Protein AF-A0A495QQP3-F1 (afdb_monomer_lite)

Secondary structure (DSSP, 8-state):
---GGGPPPPP-TTHHHHHHHHHHHHH--S-HHHHHHHHHHHHHHHHHHHHHHHHHGGGT-HHHHHHHHHHHHHHHHHHHHHHHHTT-HHHHHHHHHHHHHHHHHHHHHHTT----S--HHHHHHHHHHHHHHHHS-S---HHHHHHHHHHHHHHHH-HHHHHHHHHHHHHHHHHHH----------PPP-

Radius of gyration: 26.27 Å; chains: 1; bounding box: 77×74×52 Å

Sequence (191 aa):
MFSPENWDHQLDLSHVPRTLGYKLWDDGVLSLEDRKEIISEVAGELFHLKNSVEKHRPREEYSAIRKRIARTKERIEKTAWQLEQLSSPKAASYLRRGLDSMVTFAEDATDGFEVPWTSNPVERAMGEVAKRCKRDWMQWSEEGLDALLQLSLTKYANPDYYHEFFDEFLQRSTHGKIRCSVSVTANGGEV

Organism: NCBI:txid182779

pLDDT: mean 83.95, std 18.13, range [36.5, 98.56]

Structure (mmCIF, N/CA/C/O backbone):
data_AF-A0A495QQP3-F1
#
_entry.id   AF-A0A495QQP3-F1
#
loop_
_atom_site.group_PDB
_atom_site.id
_atom_site.type_symbol
_atom_site.label_atom_id
_atom_site.label_alt_id
_atom_site.label_comp_id
_atom_site.label_asym_id
_atom_site.label_entity_id
_atom_site.label_seq_id
_atom_site.pdbx_PDB_ins_code
_atom_site.Cartn_x
_atom_site.Cartn_y
_atom_site.Cartn_z
_atom_site.occupancy
_atom_site.B_iso_or_equiv
_atom_site.auth_seq_id
_atom_site.auth_comp_id
_atom_site.auth_asym_id
_atom_site.auth_atom_id
_atom_site.pdbx_PDB_model_num
ATOM 1 N N . MET A 1 1 ? -8.125 4.806 -28.535 1.00 37.06 1 MET A N 1
ATOM 2 C CA . MET A 1 1 ? -9.116 5.550 -27.729 1.00 37.06 1 MET A CA 1
ATOM 3 C C . MET A 1 1 ? -9.378 4.706 -26.495 1.00 37.06 1 MET A C 1
ATOM 5 O O . MET A 1 1 ? -9.876 3.600 -26.644 1.00 37.06 1 MET A O 1
ATOM 9 N N . PHE A 1 2 ? -8.896 5.137 -25.330 1.00 43.59 2 PHE A N 1
ATOM 10 C CA . PHE A 1 2 ? -8.983 4.368 -24.084 1.00 43.59 2 PHE A CA 1
ATOM 11 C C . PHE A 1 2 ? -10.346 4.635 -23.433 1.00 43.59 2 PHE A C 1
ATOM 13 O O . PHE A 1 2 ? -10.681 5.795 -23.203 1.00 43.59 2 PHE A O 1
ATOM 20 N N . SER A 1 3 ? -11.148 3.589 -23.207 1.00 39.47 3 SER A N 1
ATOM 21 C CA . SER A 1 3 ? -12.460 3.710 -22.557 1.00 39.47 3 SER A CA 1
ATOM 22 C C . SER A 1 3 ? -12.289 3.621 -21.029 1.00 39.47 3 SER A C 1
ATOM 24 O O . SER A 1 3 ? -11.609 2.692 -20.588 1.00 39.47 3 SER A O 1
ATOM 26 N N . PRO A 1 4 ? -12.860 4.532 -20.214 1.00 54.88 4 PRO A N 1
ATOM 27 C CA . PRO A 1 4 ? -12.624 4.583 -18.762 1.00 54.88 4 PRO A CA 1
ATOM 28 C C . PRO A 1 4 ? -13.331 3.489 -17.945 1.00 54.88 4 PRO A C 1
ATOM 30 O O . PRO A 1 4 ? -13.102 3.380 -16.746 1.00 54.88 4 PRO A O 1
ATOM 33 N N . GLU A 1 5 ? -14.224 2.707 -18.553 1.00 52.72 5 GLU A N 1
ATOM 34 C CA . GLU A 1 5 ? -15.199 1.883 -17.818 1.00 52.72 5 GLU A CA 1
ATOM 35 C C . GLU A 1 5 ? -14.649 0.553 -17.268 1.00 52.72 5 GLU A C 1
ATOM 37 O O . GLU A 1 5 ? -15.399 -0.196 -16.655 1.00 52.72 5 GLU A O 1
ATOM 42 N N . ASN A 1 6 ? -13.355 0.260 -17.444 1.00 57.75 6 ASN A N 1
ATOM 43 C CA . ASN A 1 6 ? -12.758 -1.034 -17.076 1.00 57.75 6 ASN A CA 1
ATOM 44 C C . ASN A 1 6 ? -11.354 -0.904 -16.448 1.00 57.75 6 ASN A C 1
ATOM 46 O O . ASN A 1 6 ? -10.490 -1.748 -16.674 1.00 57.75 6 ASN A O 1
ATOM 50 N N . TRP A 1 7 ? -11.075 0.195 -15.741 1.00 68.62 7 TRP A N 1
ATOM 51 C CA . TRP A 1 7 ? -9.762 0.404 -15.122 1.00 68.62 7 TRP A CA 1
ATOM 52 C C . TRP A 1 7 ? -9.704 -0.192 -13.725 1.00 68.62 7 TRP A C 1
ATOM 54 O O . TRP A 1 7 ? -10.388 0.276 -12.813 1.00 68.62 7 TRP A O 1
ATOM 64 N N . ASP A 1 8 ? -8.81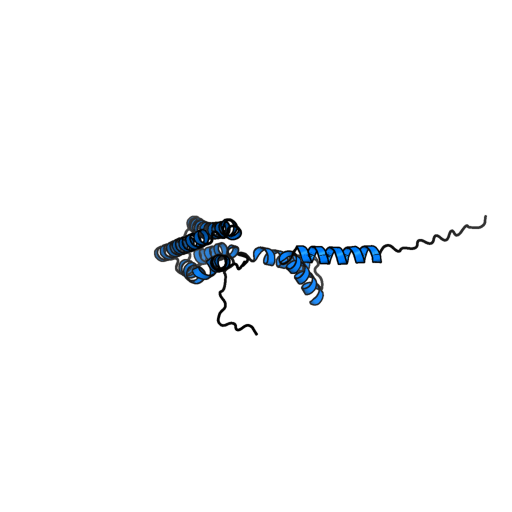1 -1.159 -13.556 1.00 75.25 8 ASP A N 1
ATOM 65 C CA . ASP A 1 8 ? -8.393 -1.594 -12.235 1.00 75.25 8 ASP A CA 1
ATOM 66 C C . ASP A 1 8 ? -7.508 -0.510 -11.617 1.00 75.25 8 ASP A C 1
ATOM 68 O O . ASP A 1 8 ? -6.487 -0.089 -12.166 1.00 75.25 8 ASP A O 1
ATOM 72 N N . HIS A 1 9 ? -7.956 0.016 -10.481 1.00 85.56 9 HIS A N 1
ATOM 73 C CA . HIS A 1 9 ? -7.247 1.054 -9.752 1.00 85.56 9 HIS A CA 1
ATOM 74 C C . HIS A 1 9 ? -6.382 0.422 -8.667 1.00 85.56 9 HIS A C 1
ATOM 76 O O . HIS A 1 9 ? -6.904 -0.245 -7.773 1.00 85.56 9 HIS A O 1
ATOM 82 N N . GLN A 1 10 ? -5.086 0.727 -8.677 1.00 88.88 10 GLN A N 1
ATOM 83 C CA . GLN A 1 10 ? -4.164 0.339 -7.618 1.00 88.88 10 GLN A CA 1
ATOM 84 C C . GLN A 1 10 ? -3.945 1.479 -6.616 1.00 88.88 10 GLN A C 1
ATOM 86 O O . GLN A 1 10 ? -3.642 2.612 -6.990 1.00 88.88 10 GLN A O 1
ATOM 91 N N . LEU A 1 11 ? -4.028 1.167 -5.322 1.00 91.12 11 LEU A N 1
ATOM 92 C CA . LEU A 1 11 ? -3.632 2.091 -4.262 1.00 91.12 11 LEU A CA 1
ATOM 93 C C . LEU A 1 11 ? -2.110 2.145 -4.132 1.00 91.12 11 LEU A C 1
ATOM 95 O O . LEU A 1 11 ? -1.431 1.124 -4.174 1.00 91.12 11 LEU A O 1
ATOM 99 N N . ASP A 1 12 ? -1.573 3.335 -3.880 1.00 91.56 12 ASP A N 1
ATOM 100 C CA . ASP A 1 12 ? -0.176 3.463 -3.480 1.00 91.56 12 ASP A CA 1
ATOM 101 C C . ASP A 1 12 ? 0.014 2.901 -2.067 1.00 91.56 12 ASP A C 1
ATOM 103 O O . ASP A 1 12 ? -0.506 3.443 -1.084 1.00 91.56 12 ASP A O 1
ATOM 107 N N . LEU A 1 13 ? 0.791 1.822 -1.958 1.00 93.19 13 LEU A N 1
ATOM 108 C CA . LEU A 1 13 ? 1.039 1.140 -0.691 1.00 93.19 13 LEU A CA 1
ATOM 109 C C . LEU A 1 13 ? 1.720 2.057 0.336 1.00 93.19 13 LEU A C 1
ATOM 111 O O . LEU A 1 13 ? 1.501 1.870 1.532 1.00 93.19 13 LEU A O 1
ATOM 115 N N . SER A 1 14 ? 2.509 3.060 -0.079 1.00 89.69 14 SER A N 1
ATOM 116 C CA . SER A 1 14 ? 3.118 4.019 0.860 1.00 89.69 14 SER A CA 1
ATOM 117 C C . SER A 1 14 ? 2.076 4.943 1.506 1.00 89.69 14 SER A C 1
ATOM 119 O O . SER A 1 14 ? 2.261 5.405 2.636 1.00 89.69 14 SER A O 1
ATOM 121 N N . HIS A 1 15 ? 0.949 5.161 0.826 1.00 93.12 15 HIS A N 1
ATOM 122 C CA . HIS A 1 15 ? -0.149 6.012 1.273 1.00 93.12 15 HIS A CA 1
ATOM 123 C C . HIS A 1 15 ? -1.183 5.285 2.128 1.00 93.12 15 HIS A C 1
ATOM 125 O O . HIS A 1 15 ? -1.921 5.941 2.877 1.00 93.12 15 HIS A O 1
ATOM 131 N N . VAL A 1 16 ? -1.227 3.951 2.067 1.00 96.12 16 VAL A N 1
ATOM 132 C CA . VAL A 1 16 ? -2.173 3.153 2.857 1.00 96.12 16 VAL A CA 1
ATOM 133 C C . VAL A 1 16 ? -2.000 3.379 4.365 1.00 96.12 16 VAL A C 1
ATOM 135 O O . VAL A 1 16 ? -2.981 3.764 5.007 1.00 96.12 16 VAL A O 1
ATOM 138 N N . PRO A 1 17 ? -0.789 3.266 4.955 1.00 96.38 17 PRO A N 1
ATOM 139 C CA . PRO A 1 17 ? -0.585 3.498 6.387 1.00 96.38 17 PRO A CA 1
ATOM 140 C C . PRO A 1 17 ? -0.990 4.909 6.831 1.00 96.38 17 PRO A C 1
ATOM 142 O O . PRO A 1 17 ? -1.596 5.091 7.888 1.00 96.38 17 PRO A O 1
ATOM 145 N N . ARG A 1 18 ? -0.699 5.921 6.003 1.00 95.38 18 ARG A N 1
ATOM 146 C CA . ARG A 1 18 ? -1.022 7.326 6.289 1.00 95.38 18 ARG A CA 1
ATOM 147 C C . ARG A 1 18 ? -2.529 7.569 6.288 1.00 95.38 18 ARG A C 1
ATOM 149 O O . ARG A 1 18 ? -3.053 8.202 7.205 1.00 95.38 18 ARG A O 1
ATOM 156 N N . THR A 1 19 ? -3.219 7.063 5.270 1.00 97.12 19 THR A N 1
ATOM 157 C CA . THR A 1 19 ? -4.672 7.217 5.135 1.00 97.12 19 THR A CA 1
ATOM 158 C C . THR A 1 19 ? -5.399 6.447 6.230 1.00 97.12 19 THR A C 1
ATOM 160 O O . THR A 1 19 ? -6.296 7.002 6.864 1.00 97.12 19 THR A O 1
ATOM 163 N N . LEU A 1 20 ? -4.963 5.218 6.521 1.00 97.81 20 LEU A N 1
ATOM 164 C CA . LEU A 1 20 ? -5.476 4.429 7.638 1.00 97.81 20 LEU A CA 1
ATOM 165 C C . LEU A 1 20 ? -5.306 5.174 8.967 1.00 97.81 20 LEU A C 1
ATOM 167 O O . LEU A 1 20 ? -6.270 5.307 9.715 1.00 97.81 20 LEU A O 1
ATOM 171 N N . GLY A 1 21 ? -4.119 5.728 9.232 1.00 97.56 21 GLY A N 1
ATOM 172 C CA . GLY A 1 21 ? -3.861 6.492 10.452 1.00 97.56 21 GLY A CA 1
ATOM 173 C C . GLY A 1 21 ? -4.771 7.709 10.615 1.00 97.56 21 GLY A C 1
ATOM 174 O O . GLY A 1 21 ? -5.262 7.965 11.716 1.00 97.56 21 GLY A O 1
ATOM 175 N N . TYR A 1 22 ? -5.064 8.418 9.522 1.00 97.88 22 TYR A N 1
ATOM 176 C CA . TYR A 1 22 ? -6.048 9.499 9.536 1.00 97.88 22 TYR A CA 1
ATOM 177 C C . TYR A 1 22 ? -7.461 8.990 9.848 1.00 97.88 22 TYR A C 1
ATOM 179 O O . TYR A 1 22 ? -8.136 9.576 10.687 1.00 97.88 22 TYR A O 1
ATOM 187 N N . LYS A 1 23 ? -7.904 7.885 9.233 1.00 98.12 23 LYS A N 1
ATOM 188 C CA . LYS A 1 23 ? -9.236 7.309 9.494 1.00 98.12 23 LYS A CA 1
ATOM 189 C C . LYS A 1 23 ? -9.392 6.828 10.935 1.00 98.12 23 LYS A C 1
ATOM 191 O O . LYS A 1 23 ? -10.412 7.107 11.549 1.00 98.12 23 LYS A O 1
ATOM 196 N N . LEU A 1 24 ? -8.360 6.191 11.485 1.00 98.12 24 LEU A N 1
ATOM 197 C CA . LEU A 1 24 ? -8.319 5.773 12.886 1.00 98.12 24 LEU A CA 1
ATOM 198 C C . LEU A 1 24 ? -8.372 6.966 13.852 1.00 98.12 24 LEU A C 1
ATOM 200 O O . LEU A 1 24 ? -9.019 6.900 14.892 1.00 98.12 24 LEU A O 1
ATOM 204 N N . TRP A 1 25 ? -7.677 8.062 13.531 1.00 98.00 25 TRP A N 1
ATOM 205 C CA . TRP A 1 25 ? -7.761 9.304 14.304 1.00 98.00 25 TRP A CA 1
ATOM 206 C C . TRP A 1 25 ? -9.154 9.937 14.231 1.00 98.00 25 TRP A C 1
ATOM 208 O O . TRP A 1 25 ? -9.681 10.359 15.254 1.00 98.00 25 TRP A O 1
ATOM 218 N N . ASP A 1 26 ? -9.742 9.972 13.037 1.00 97.50 26 ASP A N 1
ATOM 219 C CA . ASP A 1 26 ? -11.045 10.581 12.757 1.00 97.50 26 ASP A CA 1
ATOM 220 C C . ASP A 1 26 ? -12.229 9.770 13.325 1.00 97.50 26 ASP A C 1
ATOM 222 O O . ASP A 1 26 ? -13.316 10.310 13.526 1.00 97.50 26 ASP A O 1
ATOM 226 N N . ASP A 1 27 ? -12.044 8.474 13.595 1.00 96.81 27 ASP A N 1
ATOM 227 C CA . ASP A 1 27 ? -12.984 7.678 14.397 1.00 96.81 27 ASP A CA 1
ATOM 228 C C . ASP A 1 27 ? -12.874 8.001 15.901 1.00 96.81 27 ASP A C 1
ATOM 230 O O . ASP A 1 27 ? -13.859 7.904 16.625 1.00 96.81 27 ASP A O 1
ATOM 234 N N . GLY A 1 28 ? -11.698 8.418 16.385 1.00 96.12 28 GLY A N 1
ATOM 235 C CA . GLY A 1 28 ? -11.516 8.969 17.735 1.00 96.12 28 GLY A CA 1
ATOM 236 C C . GLY A 1 28 ? -11.660 7.981 18.901 1.00 96.12 28 GLY A C 1
ATOM 237 O O . GLY A 1 28 ? -11.677 8.413 20.051 1.00 96.12 28 GLY A O 1
ATOM 238 N N . VAL A 1 29 ? -11.755 6.677 18.628 1.00 96.81 29 VAL A N 1
ATOM 239 C CA . VAL A 1 29 ? -12.035 5.632 19.636 1.00 96.81 29 VAL A CA 1
ATOM 240 C C . VAL A 1 29 ? -10.793 4.943 20.210 1.00 96.81 29 VAL A C 1
ATOM 242 O O . VAL A 1 29 ? -10.826 4.468 21.341 1.00 96.81 29 VAL A O 1
ATOM 245 N N . LEU A 1 30 ? -9.696 4.880 19.449 1.00 95.94 30 LEU A N 1
ATOM 246 C CA . LEU A 1 30 ? -8.494 4.115 19.800 1.00 95.94 30 LEU A CA 1
ATOM 247 C C . LEU A 1 30 ? -7.370 5.010 20.330 1.00 95.94 30 LEU A C 1
ATOM 249 O O . LEU A 1 30 ? -7.189 6.147 19.875 1.00 95.94 30 LEU A O 1
ATOM 253 N N . SER A 1 31 ? -6.561 4.472 21.249 1.00 97.06 31 SER A N 1
ATOM 254 C CA . SER A 1 31 ? -5.383 5.171 21.769 1.00 97.06 31 SER A CA 1
ATOM 255 C C . SER A 1 31 ? -4.346 5.423 20.663 1.00 97.06 31 SER A C 1
ATOM 257 O O . SER A 1 31 ? -4.428 4.889 19.556 1.00 97.06 31 SER A O 1
ATOM 259 N N . LEU A 1 32 ? -3.363 6.295 20.899 1.00 97.00 32 LEU A N 1
ATOM 260 C CA . LEU A 1 32 ? -2.299 6.507 19.912 1.00 97.00 32 LEU A CA 1
ATOM 261 C C . LEU A 1 32 ? -1.479 5.225 19.679 1.00 97.00 32 LEU A C 1
ATOM 263 O O . LEU A 1 32 ? -1.095 4.951 18.544 1.00 97.00 32 LEU A O 1
ATOM 267 N N . GLU A 1 33 ? -1.239 4.455 20.732 1.00 97.50 33 GLU A N 1
ATOM 268 C CA . GLU A 1 33 ? -0.455 3.223 20.716 1.00 97.50 33 GLU A CA 1
ATOM 269 C C . GLU A 1 33 ? -1.179 2.120 19.936 1.00 97.50 33 GLU A C 1
ATOM 271 O O . GLU A 1 33 ? -0.592 1.591 18.993 1.00 97.50 33 GLU A O 1
ATOM 276 N N . ASP A 1 34 ? -2.471 1.891 20.199 1.00 97.25 34 ASP A N 1
ATOM 277 C CA . ASP A 1 34 ? -3.275 0.912 19.443 1.00 97.25 34 ASP A CA 1
ATOM 278 C C . ASP A 1 34 ? -3.330 1.279 17.954 1.00 97.25 34 ASP A C 1
ATOM 280 O O . ASP A 1 34 ? -3.193 0.434 17.069 1.00 97.25 34 ASP A O 1
ATOM 284 N N . ARG A 1 35 ? -3.484 2.576 17.648 1.00 97.81 35 ARG A N 1
ATOM 285 C CA . ARG A 1 35 ? -3.486 3.050 16.258 1.00 97.81 35 ARG A CA 1
ATOM 286 C C . ARG A 1 35 ? -2.156 2.772 15.569 1.00 97.81 35 ARG A C 1
ATOM 288 O O . ARG A 1 35 ? -2.161 2.338 14.421 1.00 97.81 35 ARG A O 1
ATOM 295 N N . LYS A 1 36 ? -1.022 3.014 16.235 1.00 97.94 36 LYS A N 1
ATOM 296 C CA . LYS A 1 36 ? 0.311 2.720 15.677 1.00 97.94 36 LYS A CA 1
ATOM 297 C C . LYS A 1 36 ? 0.497 1.228 15.421 1.00 97.94 36 LYS A C 1
ATOM 299 O O . LYS A 1 36 ? 1.050 0.879 14.380 1.00 97.94 36 LYS A O 1
ATOM 304 N N . GLU A 1 37 ? 0.040 0.375 16.334 1.00 98.06 37 GLU A N 1
ATOM 305 C CA . GLU A 1 37 ? 0.116 -1.079 16.185 1.00 98.06 37 GLU A CA 1
ATOM 306 C C . GLU A 1 37 ? -0.670 -1.542 14.955 1.00 98.06 37 GLU A C 1
ATOM 308 O O . GLU A 1 37 ? -0.089 -2.137 14.050 1.00 98.06 37 GLU A O 1
ATOM 313 N N . ILE A 1 38 ? -1.937 -1.136 14.838 1.00 97.88 38 ILE A N 1
ATOM 314 C CA . ILE A 1 38 ? -2.798 -1.472 13.692 1.00 97.88 38 ILE A CA 1
ATOM 315 C C . ILE A 1 38 ? -2.192 -0.981 12.369 1.00 97.88 38 ILE A C 1
ATOM 317 O O . ILE A 1 38 ? -2.167 -1.710 11.376 1.00 97.88 38 ILE A O 1
ATOM 321 N N . ILE A 1 39 ? -1.672 0.252 12.341 1.00 98.12 39 ILE A N 1
ATOM 322 C CA . ILE A 1 39 ? -0.999 0.802 11.155 1.00 98.12 39 ILE A CA 1
ATOM 323 C C . ILE A 1 39 ? 0.223 -0.049 10.786 1.00 98.12 39 ILE A C 1
ATOM 325 O O . ILE A 1 39 ? 0.430 -0.339 9.606 1.00 98.12 39 ILE A O 1
ATOM 329 N N . SER A 1 40 ? 1.023 -0.451 11.776 1.00 98.00 40 SER A N 1
ATOM 330 C CA . SER A 1 40 ? 2.214 -1.277 11.571 1.00 98.00 40 SER A CA 1
ATOM 331 C C . SER A 1 40 ? 1.868 -2.679 11.072 1.00 98.00 40 SER A C 1
ATOM 333 O O . SER A 1 40 ? 2.564 -3.193 10.198 1.00 98.00 40 SER A O 1
ATOM 335 N N . GLU A 1 41 ? 0.800 -3.296 11.581 1.00 97.69 41 GLU A N 1
ATOM 336 C CA . GLU A 1 41 ? 0.332 -4.607 11.120 1.00 97.69 41 GLU A CA 1
ATOM 337 C C . GLU A 1 41 ? -0.086 -4.569 9.646 1.00 97.69 41 GLU A C 1
ATOM 339 O O . GLU A 1 41 ? 0.408 -5.361 8.838 1.00 97.69 41 GLU A O 1
ATOM 344 N N . VAL A 1 42 ? -0.935 -3.605 9.267 1.00 98.12 42 VAL A N 1
ATOM 345 C CA . VAL A 1 42 ? -1.389 -3.451 7.873 1.00 98.12 42 VAL A CA 1
ATOM 346 C C . VAL A 1 42 ? -0.211 -3.142 6.948 1.00 98.12 42 VAL A C 1
ATOM 348 O O . VAL A 1 42 ? -0.063 -3.776 5.902 1.00 98.12 42 VAL A O 1
ATOM 351 N N . ALA A 1 43 ? 0.668 -2.214 7.340 1.00 97.75 43 ALA A N 1
ATOM 352 C CA . ALA A 1 43 ? 1.871 -1.895 6.575 1.00 97.75 43 ALA A CA 1
ATOM 353 C C . ALA A 1 43 ? 2.774 -3.126 6.400 1.00 97.75 43 ALA A C 1
ATOM 355 O O . ALA A 1 43 ? 3.262 -3.389 5.300 1.00 97.75 43 ALA A O 1
ATOM 356 N N . GLY A 1 44 ? 2.966 -3.906 7.467 1.00 97.94 44 GLY A N 1
ATOM 357 C CA . GLY A 1 44 ? 3.759 -5.131 7.452 1.00 97.94 44 GLY A CA 1
ATOM 358 C C . GLY A 1 44 ? 3.234 -6.158 6.450 1.00 97.94 44 GLY A C 1
ATOM 359 O O . GLY A 1 44 ? 4.015 -6.713 5.672 1.00 97.94 44 GLY A O 1
ATOM 360 N N . GLU A 1 45 ? 1.917 -6.377 6.401 1.00 98.06 45 GLU A N 1
ATOM 361 C CA . GLU A 1 45 ? 1.321 -7.324 5.453 1.00 98.06 45 GLU A CA 1
ATOM 362 C C . GLU A 1 45 ? 1.493 -6.887 3.993 1.00 98.06 45 GLU A C 1
ATOM 364 O O . GLU A 1 45 ? 1.833 -7.723 3.142 1.00 98.06 45 GLU A O 1
ATOM 369 N N . LEU A 1 46 ? 1.330 -5.590 3.713 1.00 97.75 46 LEU A N 1
ATOM 370 C CA . LEU A 1 46 ? 1.517 -5.012 2.379 1.00 97.75 46 LEU A CA 1
ATOM 371 C C . LEU A 1 46 ? 2.981 -5.054 1.933 1.00 97.75 46 LEU A C 1
ATOM 373 O O . LEU A 1 46 ? 3.279 -5.513 0.830 1.00 97.75 46 LEU A O 1
ATOM 377 N N . PHE A 1 47 ? 3.924 -4.662 2.794 1.00 97.12 47 PHE A N 1
ATOM 378 C CA . PHE A 1 47 ? 5.347 -4.715 2.448 1.00 97.12 47 PHE A CA 1
ATOM 379 C C . PHE A 1 47 ? 5.853 -6.141 2.284 1.00 97.12 47 PHE A C 1
ATOM 381 O O . PHE A 1 47 ? 6.695 -6.407 1.426 1.00 97.12 47 PHE A O 1
ATOM 388 N N . HIS A 1 48 ? 5.324 -7.089 3.053 1.00 97.81 48 HIS A N 1
ATOM 389 C CA . HIS A 1 48 ? 5.689 -8.484 2.874 1.00 97.81 48 HIS A CA 1
ATOM 390 C C . HIS A 1 48 ? 5.046 -9.091 1.610 1.00 97.81 48 HIS A C 1
ATOM 392 O O . HIS A 1 48 ? 5.667 -9.942 0.977 1.00 97.81 48 HIS A O 1
ATOM 398 N N . LEU A 1 49 ? 3.871 -8.616 1.160 1.00 97.94 49 LEU A N 1
ATOM 399 C CA . LEU A 1 49 ? 3.363 -8.912 -0.191 1.00 97.94 49 LEU A CA 1
ATOM 400 C C . LEU A 1 49 ? 4.296 -8.353 -1.273 1.00 97.94 49 LEU A C 1
ATOM 402 O O . LEU A 1 49 ? 4.730 -9.104 -2.142 1.00 97.94 49 LEU A O 1
ATOM 406 N N . LYS A 1 50 ? 4.683 -7.078 -1.167 1.00 97.06 50 LYS A N 1
ATOM 407 C CA . LYS A 1 50 ? 5.633 -6.433 -2.084 1.00 97.06 50 LYS A CA 1
ATOM 408 C C . LYS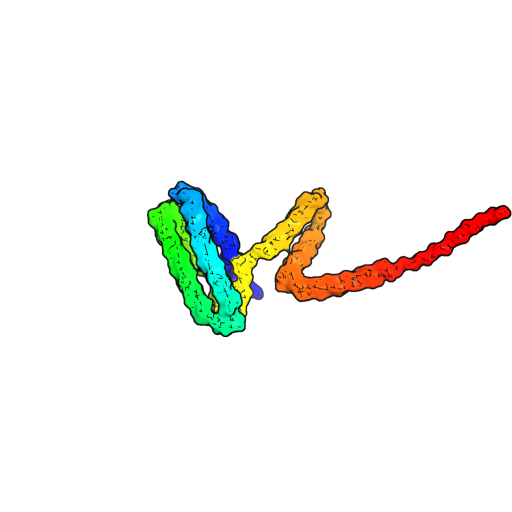 A 1 50 ? 6.945 -7.210 -2.189 1.00 97.06 50 LYS A C 1
ATOM 410 O O . LYS A 1 50 ? 7.375 -7.552 -3.286 1.00 97.06 50 LYS A O 1
ATOM 415 N N . ASN A 1 51 ? 7.552 -7.559 -1.056 1.00 97.38 51 ASN A N 1
ATOM 416 C CA . ASN A 1 51 ? 8.811 -8.309 -1.033 1.00 97.38 51 ASN A CA 1
ATOM 417 C C . ASN A 1 51 ? 8.648 -9.731 -1.600 1.00 97.38 51 ASN A C 1
ATOM 419 O O . ASN A 1 51 ? 9.583 -10.287 -2.174 1.00 97.38 51 ASN A O 1
ATOM 423 N N . SER A 1 52 ? 7.464 -10.334 -1.450 1.00 97.31 52 SER A N 1
ATOM 424 C CA . SER A 1 52 ? 7.143 -11.625 -2.060 1.00 97.31 52 SER A CA 1
ATOM 425 C C . SER A 1 52 ? 7.106 -11.517 -3.588 1.00 97.31 52 SER A C 1
ATOM 427 O O . SER A 1 52 ? 7.744 -12.326 -4.259 1.00 97.31 52 SER A O 1
ATOM 429 N N . VAL A 1 53 ? 6.451 -10.490 -4.140 1.00 97.00 53 VAL A N 1
ATOM 430 C CA . VAL A 1 53 ? 6.428 -10.237 -5.592 1.00 97.00 53 VAL A CA 1
ATOM 431 C C . VAL A 1 53 ? 7.845 -10.073 -6.140 1.00 97.00 53 VAL A C 1
ATOM 433 O O . VAL A 1 53 ? 8.224 -10.797 -7.057 1.00 97.00 53 VAL A O 1
ATOM 436 N N . GLU A 1 54 ? 8.661 -9.208 -5.532 1.00 95.69 54 GLU A N 1
ATOM 437 C CA . GLU A 1 54 ? 10.049 -8.975 -5.964 1.00 95.69 54 GLU A CA 1
ATOM 438 C C . GLU A 1 54 ? 10.908 -10.244 -5.943 1.00 95.69 54 GLU A C 1
ATOM 440 O O . GLU A 1 54 ? 11.753 -10.449 -6.812 1.00 95.69 54 GLU A O 1
ATOM 445 N N . LYS A 1 55 ? 10.687 -11.120 -4.958 1.00 96.75 55 LYS A N 1
ATOM 446 C CA . LYS A 1 55 ? 11.443 -12.367 -4.813 1.00 96.75 55 LYS A CA 1
ATOM 447 C C . LYS A 1 55 ? 11.027 -13.436 -5.822 1.00 96.75 55 LYS A C 1
ATOM 449 O O . LYS A 1 55 ? 11.884 -14.154 -6.337 1.00 96.75 55 LYS A O 1
ATOM 454 N N . HIS A 1 56 ? 9.723 -13.602 -6.026 1.00 96.81 56 HIS A N 1
ATOM 455 C CA . HIS A 1 56 ? 9.159 -14.762 -6.719 1.00 96.81 56 HIS A CA 1
ATOM 456 C C . HIS A 1 56 ? 8.897 -14.504 -8.203 1.00 96.81 56 HIS A C 1
ATOM 458 O O . HIS A 1 56 ? 9.005 -15.434 -9.001 1.00 96.81 56 HIS A O 1
ATOM 464 N N . ARG A 1 57 ? 8.608 -13.256 -8.595 1.00 95.31 57 ARG A N 1
ATOM 465 C CA . ARG A 1 57 ? 8.297 -12.910 -9.988 1.00 95.31 57 ARG A CA 1
ATOM 466 C C . ARG A 1 57 ? 9.445 -13.227 -10.957 1.00 95.31 57 ARG A C 1
ATOM 468 O O . ARG A 1 57 ? 9.159 -13.889 -11.949 1.00 95.31 57 ARG A O 1
ATOM 475 N N . PRO A 1 58 ? 10.723 -12.875 -10.691 1.00 94.38 58 PRO A N 1
ATOM 476 C CA . PRO A 1 58 ? 11.821 -13.175 -11.622 1.00 94.38 58 PRO A CA 1
ATOM 477 C C . PRO A 1 58 ? 12.089 -14.673 -11.819 1.00 94.38 58 PRO A C 1
ATOM 479 O O . PRO A 1 58 ? 12.824 -15.056 -12.721 1.00 94.38 58 PRO A O 1
ATOM 482 N N . ARG A 1 59 ? 11.540 -15.517 -10.939 1.00 95.44 59 ARG A N 1
ATOM 483 C CA . ARG A 1 59 ? 11.670 -16.980 -10.971 1.00 95.44 59 ARG A CA 1
ATOM 484 C C . ARG A 1 59 ? 10.400 -17.664 -11.472 1.00 95.44 59 ARG A C 1
ATOM 486 O O . ARG A 1 59 ? 10.307 -18.882 -11.384 1.00 95.44 59 ARG A O 1
ATOM 493 N N . GLU A 1 60 ? 9.411 -16.881 -11.907 1.00 94.38 60 GLU A N 1
ATOM 494 C CA . GLU A 1 60 ? 8.096 -17.361 -12.346 1.00 94.38 60 GLU A CA 1
ATOM 495 C C . GLU A 1 60 ? 7.372 -18.204 -11.276 1.00 94.38 60 GLU A C 1
ATOM 497 O O . GLU A 1 60 ? 6.499 -19.026 -11.554 1.00 94.38 60 GLU A O 1
ATOM 502 N N . GLU A 1 61 ? 7.687 -17.972 -9.995 1.00 96.25 61 GLU A N 1
ATOM 503 C CA . GLU A 1 61 ? 7.086 -18.666 -8.853 1.00 96.25 61 GLU A CA 1
ATOM 504 C C . GLU A 1 61 ? 5.698 -18.070 -8.514 1.00 96.25 61 GLU A C 1
ATOM 506 O O . GLU A 1 61 ? 5.377 -17.770 -7.361 1.00 96.25 61 GLU A O 1
ATOM 511 N N . TYR A 1 62 ? 4.834 -17.891 -9.520 1.00 96.12 62 TYR A N 1
ATOM 512 C CA . TYR A 1 62 ? 3.551 -17.182 -9.400 1.00 96.12 62 TYR A CA 1
ATOM 513 C C . TYR A 1 62 ? 2.594 -17.816 -8.387 1.00 96.12 62 TYR A C 1
ATOM 515 O O . TYR A 1 62 ? 1.806 -17.121 -7.747 1.00 96.12 62 TYR A O 1
ATOM 523 N N . SER A 1 63 ? 2.685 -19.131 -8.171 1.00 96.81 63 SER A N 1
ATOM 524 C CA . SER A 1 63 ? 1.895 -19.810 -7.136 1.00 96.81 63 SER A CA 1
ATOM 525 C C . SER A 1 63 ? 2.215 -19.308 -5.720 1.00 96.81 63 SER A C 1
ATOM 527 O O . SER A 1 63 ? 1.316 -19.243 -4.878 1.00 96.81 63 SER A O 1
ATOM 529 N N . ALA A 1 64 ? 3.464 -18.911 -5.449 1.00 97.25 64 ALA A N 1
ATOM 530 C CA . ALA A 1 64 ? 3.858 -18.317 -4.175 1.00 97.25 64 ALA A CA 1
ATOM 531 C C . ALA A 1 64 ? 3.254 -16.915 -4.011 1.00 97.25 64 ALA A C 1
ATOM 533 O O . ALA A 1 64 ? 2.732 -16.599 -2.941 1.00 97.25 64 ALA A O 1
ATOM 534 N N . ILE A 1 65 ? 3.235 -16.122 -5.088 1.00 97.94 65 ILE A N 1
ATOM 535 C CA . ILE A 1 65 ? 2.611 -14.791 -5.111 1.00 97.94 65 ILE A CA 1
ATOM 536 C C . ILE A 1 65 ? 1.098 -14.902 -4.880 1.00 97.94 65 ILE A C 1
ATOM 538 O O . ILE A 1 65 ? 0.576 -14.242 -3.987 1.00 97.94 65 ILE A O 1
ATOM 542 N N . ARG A 1 66 ? 0.392 -15.804 -5.581 1.00 98.25 66 ARG A N 1
ATOM 543 C CA . ARG A 1 66 ? -1.059 -16.024 -5.384 1.00 98.25 66 ARG A CA 1
ATOM 544 C C . ARG A 1 66 ? -1.395 -16.442 -3.948 1.00 98.25 66 ARG A C 1
ATOM 546 O O . ARG A 1 66 ? -2.330 -15.911 -3.352 1.00 98.25 66 ARG A O 1
ATOM 553 N N . LYS A 1 67 ? -0.596 -17.336 -3.349 1.00 98.31 67 LYS A N 1
ATOM 554 C CA . LYS A 1 67 ? -0.733 -17.702 -1.924 1.00 98.31 67 LYS A CA 1
ATOM 555 C C . LYS A 1 67 ? -0.529 -16.497 -1.007 1.00 98.31 67 LYS A C 1
ATOM 557 O O . LYS A 1 67 ? -1.250 -16.345 -0.020 1.00 98.31 67 LYS A O 1
ATOM 562 N N . ARG A 1 68 ? 0.445 -15.641 -1.321 1.00 98.38 68 ARG A N 1
ATOM 563 C CA . ARG A 1 68 ? 0.718 -14.426 -0.555 1.00 98.38 68 ARG A CA 1
ATOM 564 C C . ARG A 1 68 ? -0.421 -13.412 -0.669 1.00 98.38 68 ARG A C 1
ATOM 566 O O . ARG A 1 68 ? -0.829 -12.904 0.369 1.00 98.38 68 ARG A O 1
ATOM 573 N N . ILE A 1 69 ? -0.967 -13.182 -1.867 1.00 98.25 69 ILE A N 1
ATOM 574 C CA . ILE A 1 69 ? -2.144 -12.324 -2.089 1.00 98.25 69 ILE A CA 1
ATOM 575 C C . ILE A 1 69 ? -3.304 -12.790 -1.212 1.00 98.25 69 ILE A C 1
ATOM 577 O O . ILE A 1 69 ? -3.832 -12.001 -0.432 1.00 98.25 69 ILE A O 1
ATOM 581 N N . ALA A 1 70 ? -3.654 -14.081 -1.271 1.00 98.44 70 ALA A N 1
ATOM 582 C CA . ALA A 1 70 ? -4.749 -14.639 -0.477 1.00 98.44 70 ALA A CA 1
ATOM 583 C C . ALA A 1 70 ? -4.544 -14.407 1.029 1.00 98.44 70 ALA A C 1
ATOM 585 O O . ALA A 1 70 ? -5.465 -13.990 1.730 1.00 98.44 70 ALA A O 1
ATOM 586 N N . ARG A 1 71 ? -3.312 -14.604 1.520 1.00 98.44 71 ARG A N 1
ATOM 587 C CA . ARG A 1 71 ? -2.963 -14.355 2.922 1.00 98.44 71 ARG A CA 1
ATOM 588 C C . ARG A 1 71 ? -3.066 -12.878 3.303 1.00 98.44 71 ARG A C 1
ATOM 590 O O . ARG A 1 71 ? -3.555 -12.574 4.386 1.00 98.44 71 ARG A O 1
ATOM 597 N N . THR A 1 72 ? -2.604 -11.973 2.444 1.00 98.44 72 THR A N 1
ATOM 598 C CA . THR A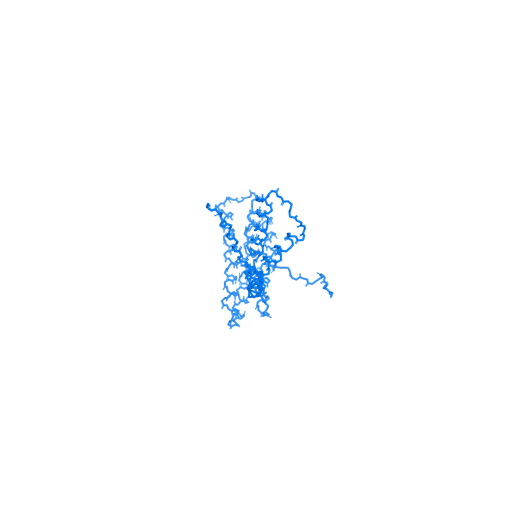 1 72 ? -2.711 -10.528 2.678 1.00 98.44 72 THR A CA 1
ATOM 599 C C . THR A 1 72 ? -4.176 -10.088 2.697 1.00 98.44 72 THR A C 1
ATOM 601 O O . THR A 1 72 ? -4.560 -9.381 3.627 1.00 98.44 72 THR A O 1
ATOM 604 N N . LYS A 1 73 ? -5.011 -10.574 1.762 1.00 98.56 73 LYS A N 1
ATOM 605 C CA . LYS A 1 73 ? -6.459 -10.296 1.757 1.00 98.56 73 LYS A CA 1
ATOM 606 C C . LYS A 1 73 ? -7.130 -10.762 3.051 1.00 98.56 73 LYS A C 1
ATOM 608 O O . LYS A 1 73 ? -7.791 -9.973 3.716 1.00 98.56 73 LYS A O 1
ATOM 613 N N . GLU A 1 74 ? -6.882 -12.008 3.457 1.00 98.50 74 GLU A N 1
ATOM 614 C CA . GLU A 1 74 ? -7.405 -12.583 4.706 1.00 98.50 74 GLU A CA 1
ATOM 615 C C . GLU A 1 74 ? -7.020 -11.743 5.936 1.00 98.50 74 GLU A C 1
ATOM 617 O O . GLU A 1 74 ? -7.849 -11.477 6.807 1.00 98.50 74 GLU A O 1
ATOM 622 N N . ARG A 1 75 ? -5.754 -11.317 6.020 1.00 98.44 75 ARG A N 1
ATOM 623 C CA . ARG A 1 75 ? -5.243 -10.557 7.167 1.00 98.44 75 ARG A CA 1
ATOM 624 C C . ARG A 1 75 ? -5.829 -9.154 7.246 1.00 98.44 75 ARG A C 1
ATOM 626 O O . ARG A 1 75 ? -6.260 -8.765 8.327 1.00 98.44 75 ARG A O 1
ATOM 633 N N . ILE A 1 76 ? -5.897 -8.435 6.127 1.00 98.31 76 ILE A N 1
ATOM 634 C CA . ILE A 1 76 ? -6.482 -7.089 6.096 1.00 98.31 76 ILE A CA 1
ATOM 635 C C . ILE A 1 76 ? -7.987 -7.144 6.381 1.00 98.31 76 ILE A C 1
ATOM 637 O O . ILE A 1 76 ? -8.480 -6.326 7.156 1.00 98.31 76 ILE A O 1
ATOM 641 N N . GLU A 1 77 ? -8.710 -8.129 5.839 1.00 98.31 77 GLU A N 1
ATOM 642 C CA . GLU A 1 77 ? -10.140 -8.305 6.124 1.00 98.31 77 GLU A CA 1
ATOM 643 C C . GLU A 1 77 ? -10.382 -8.608 7.608 1.00 98.31 77 GLU A C 1
ATOM 645 O O . GLU A 1 77 ? -11.286 -8.046 8.230 1.00 98.31 77 GLU A O 1
ATOM 650 N N . LYS A 1 78 ? -9.522 -9.432 8.221 1.00 98.31 78 LYS A N 1
ATOM 651 C CA . LYS A 1 78 ? -9.564 -9.676 9.667 1.00 98.31 78 LYS A CA 1
ATOM 652 C C . LYS A 1 78 ? -9.355 -8.386 10.465 1.00 98.31 78 LYS A C 1
ATOM 654 O O . LYS A 1 78 ? -10.118 -8.136 11.397 1.00 98.31 78 LYS A O 1
ATOM 659 N N . THR A 1 79 ? -8.369 -7.564 10.103 1.00 98.25 79 THR A N 1
ATOM 660 C CA . THR A 1 79 ? -8.148 -6.259 10.747 1.00 98.25 79 THR A CA 1
ATOM 661 C C . THR A 1 79 ? -9.363 -5.344 10.571 1.00 98.25 79 THR A C 1
ATOM 663 O O . THR A 1 79 ? -9.803 -4.715 11.530 1.00 98.25 79 THR A O 1
ATOM 666 N N . ALA A 1 80 ? -9.968 -5.309 9.380 1.00 98.25 80 ALA A N 1
ATOM 667 C CA . ALA A 1 80 ? -11.177 -4.529 9.125 1.00 98.25 80 ALA A CA 1
ATOM 668 C C . ALA A 1 80 ? -12.368 -4.993 9.983 1.00 98.25 80 ALA A C 1
ATOM 670 O O . ALA A 1 80 ? -13.103 -4.162 10.515 1.00 98.25 80 ALA A O 1
ATOM 671 N N . TRP A 1 81 ? -12.535 -6.306 10.167 1.00 98.25 81 TRP A N 1
ATOM 672 C CA . TRP A 1 81 ? -13.542 -6.866 11.069 1.00 98.25 81 TRP A CA 1
ATOM 673 C C . TRP A 1 81 ? -13.284 -6.485 12.533 1.00 98.25 81 TRP A C 1
ATOM 675 O O . TRP A 1 81 ? -14.208 -6.064 13.227 1.00 98.25 81 TRP A O 1
ATOM 685 N N . GLN A 1 82 ? -12.033 -6.561 13.003 1.00 97.75 82 GLN A N 1
ATOM 686 C CA . GLN A 1 82 ? -11.669 -6.143 14.365 1.00 97.75 82 GLN A CA 1
ATOM 687 C C . GLN A 1 82 ? -11.967 -4.656 14.599 1.00 97.75 82 GLN A C 1
ATOM 689 O O . GLN A 1 82 ? -12.507 -4.296 15.643 1.00 97.75 82 GLN A O 1
ATOM 694 N N . LEU A 1 83 ? -11.680 -3.800 13.616 1.00 97.94 83 LEU A N 1
ATOM 695 C CA . LEU A 1 83 ? -11.970 -2.367 13.686 1.00 97.94 83 LEU A CA 1
ATOM 696 C C . LEU A 1 83 ? -13.469 -2.065 13.805 1.00 97.94 83 LEU A C 1
ATOM 698 O O . LEU A 1 83 ? -13.836 -1.135 14.520 1.00 97.94 83 LEU A O 1
ATOM 702 N N . GLU A 1 84 ? -14.346 -2.857 13.182 1.00 95.75 84 GLU A N 1
ATOM 703 C CA . GLU A 1 84 ? -15.794 -2.722 13.403 1.00 95.75 84 GLU A CA 1
ATOM 704 C C . GLU A 1 84 ? -16.186 -3.037 14.845 1.00 95.75 84 GLU A C 1
ATOM 706 O O . GLU A 1 84 ? -16.967 -2.295 15.438 1.00 95.75 84 GLU A O 1
ATOM 711 N N . GLN A 1 85 ? -15.618 -4.098 15.429 1.00 96.62 85 GLN A N 1
ATOM 712 C CA . GLN A 1 85 ? -15.900 -4.463 16.823 1.00 96.62 85 GLN A CA 1
ATOM 713 C C . GLN A 1 85 ? -15.395 -3.398 17.805 1.00 96.62 85 GLN A C 1
ATOM 715 O O . GLN A 1 85 ? -15.998 -3.172 18.851 1.00 96.62 85 GLN A O 1
ATOM 720 N N . LEU A 1 86 ? -14.315 -2.703 17.445 1.00 93.88 86 LEU A N 1
ATOM 721 C CA . LEU A 1 86 ? -13.727 -1.607 18.217 1.00 93.88 86 LEU A CA 1
ATOM 722 C C . LEU A 1 86 ? -14.387 -0.244 17.945 1.00 93.88 86 LEU A C 1
ATOM 724 O O . LEU A 1 86 ? -13.859 0.780 18.366 1.00 93.88 86 LEU A O 1
ATOM 728 N N . SER A 1 87 ? -15.540 -0.207 17.264 1.00 94.50 87 SER A N 1
ATOM 729 C CA . SER A 1 87 ? -16.260 1.033 16.929 1.00 94.50 87 SER A CA 1
ATOM 730 C C . SER A 1 87 ? -15.443 2.027 16.084 1.00 94.50 87 SER A C 1
ATOM 732 O O . SER A 1 87 ? -15.615 3.237 16.209 1.00 94.50 87 SER A O 1
ATOM 734 N N . SER A 1 88 ? -14.587 1.529 15.181 1.00 96.44 88 SER A N 1
ATOM 735 C CA . SER A 1 88 ? -13.805 2.321 14.214 1.00 96.44 88 SER A CA 1
ATOM 736 C C . SER A 1 88 ? -14.278 2.073 12.764 1.00 96.44 88 SER A C 1
ATOM 738 O O . SER A 1 88 ? -13.569 1.469 11.948 1.00 96.44 88 SER A O 1
ATOM 740 N N . PRO A 1 89 ? -15.509 2.492 12.408 1.00 96.62 89 PRO A N 1
ATOM 741 C CA . PRO A 1 89 ? -16.129 2.147 11.131 1.00 96.62 89 PRO A CA 1
ATOM 742 C C . PRO A 1 89 ? -15.468 2.824 9.924 1.00 96.62 89 PRO A C 1
ATOM 744 O O . PRO A 1 89 ? -15.467 2.243 8.835 1.00 96.62 89 PRO A O 1
ATOM 747 N N . LYS A 1 90 ? -14.891 4.030 10.064 1.00 97.69 90 LYS A N 1
ATOM 748 C CA . LYS A 1 90 ? -14.233 4.708 8.934 1.00 97.69 90 LYS A CA 1
ATOM 749 C C . LYS A 1 90 ? -12.956 3.976 8.538 1.00 97.69 90 LYS A C 1
ATOM 751 O O . LYS A 1 90 ? -12.704 3.812 7.342 1.00 97.69 90 LYS A O 1
ATOM 756 N N . ALA A 1 91 ? -12.174 3.526 9.520 1.00 97.75 91 ALA A N 1
ATOM 757 C CA . ALA A 1 91 ? -10.968 2.739 9.281 1.00 97.75 91 ALA A CA 1
ATOM 758 C C . ALA A 1 91 ? -11.303 1.358 8.693 1.00 97.75 91 ALA A C 1
ATOM 760 O O . ALA A 1 91 ? -10.725 0.975 7.674 1.00 97.75 91 ALA A O 1
ATOM 761 N N . ALA A 1 92 ? -12.298 0.660 9.252 1.00 98.19 92 ALA A N 1
ATOM 762 C CA . ALA A 1 92 ? -12.769 -0.619 8.719 1.00 98.19 92 ALA A CA 1
ATOM 763 C C . ALA A 1 92 ? -13.243 -0.502 7.258 1.00 98.19 92 ALA A C 1
ATOM 765 O O . ALA A 1 92 ? -12.803 -1.244 6.380 1.00 98.19 92 ALA A O 1
ATOM 766 N N . SER A 1 93 ? -14.092 0.491 6.978 1.00 98.00 93 SER A N 1
ATOM 767 C CA . SER A 1 93 ? -14.628 0.749 5.639 1.00 98.00 93 SER A CA 1
ATOM 768 C C . SER A 1 93 ? -13.546 1.130 4.626 1.00 98.00 93 SER A C 1
ATOM 770 O O . SER A 1 93 ? -13.680 0.824 3.440 1.00 98.00 93 SER A O 1
ATOM 772 N N . TYR A 1 94 ? -12.490 1.818 5.065 1.00 97.94 94 TYR A N 1
ATOM 773 C CA . TYR A 1 94 ? -11.346 2.141 4.217 1.00 97.94 94 TYR A CA 1
ATOM 774 C C . TYR A 1 94 ? -10.590 0.878 3.789 1.00 97.94 94 TYR A C 1
ATOM 776 O O . TYR A 1 94 ? -10.342 0.705 2.597 1.00 97.94 94 TYR A O 1
ATOM 784 N N . LEU A 1 95 ? -10.283 -0.016 4.737 1.00 97.88 95 LEU A N 1
ATOM 785 C CA . LEU A 1 95 ? -9.570 -1.260 4.444 1.00 97.88 95 LEU A CA 1
ATOM 786 C C . LEU A 1 95 ? -10.358 -2.162 3.492 1.00 97.88 95 LEU A C 1
ATOM 788 O O . LEU A 1 95 ? -9.800 -2.604 2.494 1.00 97.88 95 LEU A O 1
ATOM 792 N N . ARG A 1 96 ? -11.658 -2.370 3.742 1.00 97.31 96 ARG A N 1
ATOM 793 C CA . ARG A 1 96 ? -12.492 -3.222 2.876 1.00 97.31 96 ARG A CA 1
ATOM 794 C C . ARG A 1 96 ? -12.599 -2.696 1.456 1.00 97.31 96 ARG A C 1
ATOM 796 O O . ARG A 1 96 ? -12.379 -3.433 0.505 1.00 97.31 96 ARG A O 1
ATOM 803 N N . ARG A 1 97 ? -12.921 -1.407 1.304 1.00 95.81 97 ARG A N 1
ATOM 804 C CA . ARG A 1 97 ? -13.092 -0.798 -0.025 1.00 95.81 97 ARG A CA 1
ATOM 805 C C . ARG A 1 97 ? -11.792 -0.743 -0.816 1.00 95.81 97 ARG A C 1
ATOM 807 O O . ARG A 1 97 ? -11.836 -0.790 -2.035 1.00 95.81 97 ARG A O 1
ATOM 814 N N . GLY A 1 98 ? -10.659 -0.600 -0.132 1.00 94.94 98 GLY A N 1
ATOM 815 C CA . GLY A 1 98 ? -9.352 -0.552 -0.774 1.00 94.94 98 GLY A CA 1
ATOM 816 C C . GLY A 1 98 ? -8.717 -1.919 -1.012 1.00 94.94 98 GLY A C 1
ATOM 817 O O . GLY A 1 98 ? -7.672 -1.956 -1.648 1.00 94.94 98 GLY A O 1
ATOM 818 N N . LEU A 1 99 ? -9.288 -3.016 -0.502 1.00 96.00 99 LEU A N 1
ATOM 819 C CA . LEU A 1 99 ? -8.592 -4.300 -0.402 1.00 96.00 99 LEU A CA 1
ATOM 820 C C . LEU A 1 99 ? -8.091 -4.826 -1.748 1.00 96.00 99 LEU A C 1
ATOM 822 O O . LEU A 1 99 ? -6.922 -5.193 -1.858 1.00 96.00 99 LEU A O 1
ATOM 826 N N . ASP A 1 100 ? -8.953 -4.829 -2.763 1.00 94.62 100 ASP A N 1
ATOM 827 C CA . ASP A 1 100 ? -8.571 -5.278 -4.102 1.00 94.62 100 ASP A CA 1
ATOM 828 C C . ASP A 1 100 ? -7.530 -4.331 -4.713 1.00 94.62 100 ASP A C 1
ATOM 830 O O . ASP A 1 100 ? -6.465 -4.777 -5.134 1.00 94.62 100 ASP A O 1
ATOM 834 N N . SER A 1 101 ? -7.733 -3.015 -4.596 1.00 94.62 101 SER A N 1
ATOM 835 C CA . SER A 1 101 ? -6.758 -2.009 -5.038 1.00 94.62 101 SER A CA 1
ATOM 836 C C . SER A 1 101 ? -5.390 -2.101 -4.348 1.00 94.62 101 SER A C 1
ATOM 838 O O . SER A 1 101 ? -4.388 -1.663 -4.909 1.00 94.62 101 SER A O 1
ATOM 840 N N . MET A 1 102 ? -5.309 -2.613 -3.117 1.00 96.00 102 MET A N 1
ATOM 841 C CA . MET A 1 102 ? -4.039 -2.771 -2.392 1.00 96.00 102 MET A CA 1
ATOM 842 C C . MET A 1 102 ? -3.190 -3.928 -2.926 1.00 96.00 102 MET A C 1
ATOM 844 O O . MET A 1 102 ? -1.987 -3.967 -2.657 1.00 96.00 102 MET A O 1
ATOM 848 N N . VAL A 1 103 ? -3.795 -4.880 -3.643 1.00 96.69 103 VAL A N 1
ATOM 849 C CA . VAL A 1 103 ? -3.106 -6.084 -4.126 1.00 96.69 103 VAL A CA 1
ATOM 850 C C . VAL A 1 103 ? -2.965 -6.152 -5.646 1.00 96.69 103 VAL A C 1
ATOM 852 O O . VAL A 1 103 ? -2.249 -7.032 -6.114 1.00 96.69 103 VAL A O 1
ATOM 855 N N . THR A 1 104 ? -3.575 -5.229 -6.397 1.00 95.56 104 THR A N 1
ATOM 856 C CA . THR A 1 104 ? -3.571 -5.210 -7.872 1.00 95.56 104 THR A CA 1
ATOM 857 C C . THR A 1 104 ? -2.169 -5.375 -8.462 1.00 95.56 104 THR A C 1
ATOM 859 O O . THR A 1 104 ? -1.968 -6.253 -9.290 1.00 95.56 104 THR A O 1
ATOM 862 N N . PHE A 1 105 ? -1.153 -4.667 -7.943 1.00 95.06 105 PHE A N 1
ATOM 863 C CA . PHE A 1 105 ? 0.235 -4.809 -8.423 1.00 95.06 105 PHE A CA 1
ATOM 864 C C . PHE A 1 105 ? 0.751 -6.255 -8.383 1.00 95.06 105 PHE A C 1
ATOM 866 O O . PHE A 1 105 ? 1.575 -6.663 -9.198 1.00 95.06 105 PHE A O 1
ATOM 873 N N . ALA A 1 106 ? 0.320 -7.019 -7.376 1.00 96.12 106 ALA A N 1
ATOM 874 C CA . ALA A 1 106 ? 0.733 -8.395 -7.184 1.00 96.12 106 ALA A CA 1
ATOM 875 C C . ALA A 1 106 ? -0.080 -9.344 -8.065 1.00 96.12 106 ALA A C 1
ATOM 877 O O . ALA A 1 106 ? 0.466 -10.353 -8.506 1.00 96.12 106 ALA A O 1
ATOM 878 N N . GLU A 1 107 ? -1.355 -9.038 -8.308 1.00 95.81 107 GLU A N 1
ATOM 879 C CA . GLU A 1 107 ? -2.208 -9.768 -9.250 1.00 95.81 107 GLU A CA 1
ATOM 880 C C . GLU A 1 107 ? -1.652 -9.607 -10.676 1.00 95.81 107 GLU A C 1
ATOM 882 O O . GLU A 1 107 ? -1.289 -10.610 -11.295 1.00 95.81 107 GLU A O 1
ATOM 887 N N . ASP A 1 108 ? -1.391 -8.372 -11.106 1.00 94.19 108 ASP A N 1
ATOM 888 C CA . ASP A 1 108 ? -0.776 -8.036 -12.398 1.00 94.19 108 ASP A CA 1
ATOM 889 C C . ASP A 1 108 ? 0.607 -8.679 -12.579 1.00 94.19 108 ASP A C 1
ATOM 891 O O . ASP A 1 108 ? 0.941 -9.195 -13.650 1.00 94.19 108 ASP A O 1
ATOM 895 N N . ALA A 1 109 ? 1.404 -8.741 -11.505 1.00 94.25 109 ALA A N 1
ATOM 896 C CA . ALA A 1 109 ? 2.696 -9.423 -11.513 1.00 94.25 109 ALA A CA 1
ATOM 897 C C . ALA A 1 109 ? 2.593 -10.918 -11.845 1.00 94.25 109 ALA A C 1
ATOM 899 O O . ALA A 1 109 ? 3.551 -11.484 -12.382 1.00 94.25 109 ALA A O 1
ATOM 900 N N . THR A 1 110 ? 1.463 -11.566 -11.536 1.00 94.19 110 THR A N 1
ATOM 901 C CA . THR A 1 110 ? 1.224 -12.971 -11.907 1.00 94.19 110 THR A CA 1
ATOM 902 C C . THR A 1 110 ? 0.815 -13.161 -13.361 1.00 94.19 110 THR A C 1
ATOM 904 O O . THR A 1 110 ? 0.939 -14.277 -13.864 1.00 94.19 110 THR A O 1
ATOM 907 N N . ASP A 1 111 ? 0.408 -12.082 -14.026 1.00 90.62 111 ASP A N 1
ATOM 908 C CA . ASP A 1 111 ? 0.052 -12.046 -15.445 1.00 90.62 111 ASP A CA 1
ATOM 909 C C . ASP A 1 111 ? 1.200 -11.474 -16.304 1.00 90.62 111 ASP A C 1
ATOM 911 O O . ASP A 1 111 ? 1.065 -11.271 -17.509 1.00 90.62 111 ASP A O 1
ATOM 915 N N . GLY A 1 112 ? 2.367 -11.254 -15.685 1.00 85.50 112 GLY A N 1
ATOM 916 C CA . GLY A 1 112 ? 3.598 -10.803 -16.335 1.00 85.50 112 GLY A CA 1
ATOM 917 C C . GLY A 1 112 ? 3.795 -9.286 -16.340 1.00 85.50 112 GLY A C 1
ATOM 918 O O . GLY A 1 112 ? 4.895 -8.821 -16.650 1.00 85.50 112 GLY A O 1
ATOM 919 N N . PHE A 1 113 ? 2.796 -8.510 -15.922 1.00 87.31 113 PHE A N 1
ATOM 920 C CA . PHE A 1 113 ? 2.851 -7.050 -15.914 1.00 87.31 113 PHE A CA 1
ATOM 921 C C . PHE A 1 113 ? 3.566 -6.506 -14.673 1.00 87.31 113 PHE A C 1
ATOM 923 O O . PHE A 1 113 ? 3.488 -7.068 -13.585 1.00 87.31 113 PHE A O 1
ATOM 930 N N . GLU A 1 114 ? 4.309 -5.410 -14.833 1.00 87.44 114 GLU A N 1
ATOM 931 C CA . GLU A 1 114 ? 4.916 -4.701 -13.705 1.00 87.44 114 GLU A CA 1
ATOM 932 C C . GLU A 1 114 ? 4.181 -3.399 -13.460 1.00 87.44 114 GLU A C 1
ATOM 934 O O . GLU A 1 114 ? 4.251 -2.483 -14.279 1.00 87.44 114 GLU A O 1
ATOM 939 N N . VAL A 1 115 ? 3.531 -3.303 -12.305 1.00 85.62 115 VAL A N 1
ATOM 940 C CA . VAL A 1 115 ? 2.979 -2.041 -11.831 1.00 85.62 115 VAL A CA 1
ATOM 941 C C . VAL A 1 115 ? 3.790 -1.576 -10.624 1.00 85.62 115 VAL A C 1
ATOM 943 O O . VAL A 1 115 ? 3.948 -2.330 -9.657 1.00 85.62 115 VAL A O 1
ATOM 946 N N . PRO A 1 116 ? 4.334 -0.346 -10.641 1.00 87.00 116 PRO A N 1
ATOM 947 C CA . PRO A 1 116 ? 4.989 0.221 -9.474 1.00 87.00 116 PRO A CA 1
ATOM 948 C C . PRO A 1 116 ? 4.033 0.236 -8.280 1.00 87.00 116 PRO A C 1
ATOM 950 O O . PRO A 1 116 ? 2.939 0.785 -8.351 1.00 87.00 116 PRO A O 1
ATOM 953 N N . TRP A 1 117 ? 4.457 -0.330 -7.153 1.00 89.00 117 TRP A N 1
ATOM 954 C CA . TRP A 1 117 ? 3.651 -0.383 -5.928 1.00 89.00 117 TRP A CA 1
ATOM 955 C C . TRP A 1 117 ? 3.594 0.961 -5.179 1.00 89.00 117 TRP A C 1
ATOM 957 O O . TRP A 1 117 ? 2.827 1.104 -4.227 1.00 89.00 117 TRP A O 1
ATOM 967 N N . THR A 1 118 ? 4.415 1.941 -5.579 1.00 87.62 118 THR A N 1
ATOM 968 C CA . THR A 1 118 ? 4.442 3.273 -4.971 1.00 87.62 118 THR A CA 1
ATOM 969 C C . THR A 1 118 ? 4.698 4.398 -5.962 1.00 87.62 118 THR A C 1
ATOM 971 O O . THR A 1 118 ? 5.500 4.263 -6.886 1.00 87.62 118 THR A O 1
ATOM 974 N N . SER A 1 119 ? 4.061 5.543 -5.711 1.00 85.12 119 SER A N 1
ATOM 975 C CA . SER A 1 119 ? 4.286 6.800 -6.423 1.00 85.12 119 SER A CA 1
ATOM 976 C C . SER A 1 119 ? 5.391 7.658 -5.797 1.00 85.12 119 SER A C 1
ATOM 978 O O . SER A 1 119 ? 5.747 8.689 -6.363 1.00 85.12 119 SER A O 1
ATOM 980 N N . ASN A 1 120 ? 6.012 7.224 -4.689 1.00 85.12 120 ASN A N 1
ATOM 981 C CA . ASN A 1 120 ? 7.066 7.972 -3.987 1.00 85.12 120 ASN A CA 1
ATOM 982 C C . ASN A 1 120 ? 8.163 8.549 -4.910 1.00 85.12 120 ASN A C 1
ATOM 984 O O . ASN A 1 120 ? 8.621 9.668 -4.665 1.00 85.12 120 ASN A O 1
ATOM 988 N N . PRO A 1 121 ? 8.660 7.844 -5.946 1.00 82.25 121 PRO A N 1
ATOM 989 C CA . PRO A 1 121 ? 9.618 8.442 -6.872 1.00 82.25 121 PRO A CA 1
ATOM 990 C C . PRO A 1 121 ? 9.050 9.632 -7.657 1.00 82.25 121 PRO A C 1
ATOM 992 O O . PRO A 1 121 ? 9.737 10.645 -7.783 1.00 82.25 121 PRO A O 1
ATOM 995 N N . VAL A 1 122 ? 7.797 9.538 -8.113 1.00 82.38 122 VAL A N 1
ATOM 996 C CA . VAL A 1 122 ? 7.076 10.625 -8.791 1.00 82.38 122 VAL A CA 1
ATOM 997 C C . VAL A 1 122 ? 6.858 11.788 -7.827 1.00 82.38 122 VAL A C 1
ATOM 999 O O . VAL A 1 122 ? 7.161 12.928 -8.167 1.00 82.38 122 VAL A O 1
ATOM 1002 N N . GLU A 1 123 ? 6.433 11.520 -6.591 1.00 84.81 123 GLU A N 1
ATOM 1003 C CA . GLU A 1 123 ? 6.273 12.561 -5.570 1.00 84.81 123 GLU A CA 1
ATOM 1004 C C . GLU A 1 123 ? 7.584 13.284 -5.254 1.00 84.81 123 GLU A C 1
ATOM 1006 O O . GLU A 1 123 ? 7.603 14.505 -5.089 1.00 84.81 123 GLU A O 1
ATOM 1011 N N . ARG A 1 124 ? 8.704 12.551 -5.192 1.00 85.81 124 ARG A N 1
ATOM 1012 C CA . ARG A 1 124 ? 10.030 13.155 -5.005 1.00 85.81 124 ARG A CA 1
ATOM 1013 C C . ARG A 1 124 ? 10.408 14.040 -6.187 1.00 85.81 124 ARG A C 1
ATOM 1015 O O . ARG A 1 124 ? 10.840 15.166 -5.950 1.00 85.81 124 ARG A O 1
ATOM 1022 N N . ALA A 1 125 ? 10.202 13.573 -7.419 1.00 80.50 125 ALA A N 1
ATOM 1023 C CA . ALA A 1 125 ? 10.449 14.362 -8.627 1.00 80.50 125 ALA A CA 1
ATOM 1024 C C . ALA A 1 125 ? 9.608 15.653 -8.634 1.00 80.50 125 ALA A C 1
ATOM 1026 O O . ALA A 1 125 ? 10.147 16.752 -8.776 1.00 80.50 125 ALA A O 1
ATOM 1027 N N . MET A 1 126 ? 8.307 15.544 -8.355 1.00 83.19 126 MET A N 1
ATOM 1028 C CA . MET A 1 126 ? 7.409 16.694 -8.202 1.00 83.19 126 MET A CA 1
ATOM 1029 C C . MET A 1 126 ? 7.863 17.634 -7.079 1.00 83.19 126 MET A C 1
ATOM 1031 O O . MET A 1 126 ? 7.856 18.856 -7.227 1.00 83.19 126 MET A O 1
ATOM 1035 N N . GLY A 1 127 ? 8.305 17.077 -5.950 1.00 84.56 127 GLY A N 1
ATOM 1036 C CA . GLY A 1 127 ? 8.820 17.832 -4.814 1.00 84.56 127 GLY A CA 1
ATOM 1037 C C . GLY A 1 127 ? 10.102 18.603 -5.131 1.00 84.56 127 GLY A C 1
ATOM 1038 O O . GLY A 1 127 ? 10.287 19.709 -4.623 1.00 84.56 127 GLY A O 1
ATOM 1039 N N . GLU A 1 128 ? 10.983 18.062 -5.973 1.00 83.75 128 GLU A N 1
ATOM 1040 C CA . GLU A 1 128 ? 12.177 18.764 -6.456 1.00 83.75 128 GLU A CA 1
ATOM 1041 C C . GLU A 1 128 ? 11.809 19.966 -7.328 1.00 83.75 128 GLU A C 1
ATOM 1043 O O . GLU A 1 128 ? 12.329 21.062 -7.094 1.00 83.75 128 GLU A O 1
ATOM 1048 N N . VAL A 1 129 ? 10.866 19.796 -8.261 1.00 80.31 129 VAL A N 1
ATOM 1049 C CA . VAL A 1 129 ? 10.337 20.898 -9.082 1.00 80.31 129 VAL A CA 1
ATOM 1050 C C . VAL A 1 129 ? 9.697 21.965 -8.191 1.00 80.31 129 VAL A C 1
ATOM 1052 O O . VAL A 1 129 ? 10.059 23.141 -8.269 1.00 80.31 129 VAL A O 1
ATOM 1055 N N . ALA A 1 130 ? 8.830 21.568 -7.256 1.00 82.50 130 ALA A N 1
ATOM 1056 C CA . ALA A 1 130 ? 8.166 22.491 -6.336 1.00 82.50 130 ALA A CA 1
ATOM 1057 C C . ALA A 1 130 ? 9.157 23.250 -5.433 1.00 82.50 130 ALA A C 1
ATOM 1059 O O . ALA A 1 130 ? 8.983 24.444 -5.184 1.00 82.50 130 ALA A O 1
ATOM 1060 N N . LYS A 1 131 ? 10.217 22.590 -4.944 1.00 82.94 131 LYS A N 1
ATOM 1061 C CA . LYS A 1 131 ? 11.278 23.246 -4.158 1.00 82.94 131 LYS A CA 1
ATOM 1062 C C . LYS A 1 131 ? 12.032 24.283 -4.982 1.00 82.94 131 LYS A C 1
ATOM 1064 O O . LYS A 1 131 ? 12.314 25.354 -4.455 1.00 82.94 131 LYS A O 1
ATOM 1069 N N . ARG A 1 132 ? 12.331 23.998 -6.253 1.00 74.56 132 ARG A N 1
ATOM 1070 C CA . ARG A 1 132 ? 12.974 24.964 -7.162 1.00 74.56 132 ARG A CA 1
ATOM 1071 C C . ARG A 1 132 ? 12.081 26.179 -7.404 1.00 74.56 132 ARG A C 1
ATOM 1073 O O . ARG A 1 132 ? 12.553 27.301 -7.253 1.00 74.56 132 ARG A O 1
ATOM 1080 N N . CYS A 1 133 ? 10.785 25.956 -7.634 1.00 76.19 133 CYS A N 1
ATOM 1081 C CA . CYS A 1 133 ? 9.799 27.035 -7.754 1.00 76.19 133 CYS A CA 1
ATOM 1082 C C . CYS A 1 133 ? 9.772 27.934 -6.505 1.00 76.19 133 CYS A C 1
ATOM 1084 O O . CYS A 1 133 ? 9.702 29.152 -6.619 1.00 76.19 133 CYS A O 1
ATOM 1086 N N . LYS A 1 134 ? 9.846 27.337 -5.306 1.00 78.75 134 LYS A N 1
ATOM 1087 C CA . LYS A 1 134 ? 9.829 28.069 -4.026 1.00 78.75 134 LYS A CA 1
ATOM 1088 C C . LYS A 1 134 ? 11.143 28.785 -3.709 1.00 78.75 134 LYS A C 1
ATOM 1090 O O . LYS A 1 134 ? 11.113 29.845 -3.096 1.00 78.75 134 LYS A O 1
ATOM 1095 N N . ARG A 1 135 ? 12.289 28.190 -4.058 1.00 72.94 135 ARG A N 1
ATOM 1096 C CA . ARG A 1 135 ? 13.621 28.709 -3.709 1.00 72.94 135 ARG A CA 1
ATOM 1097 C C . ARG A 1 135 ? 13.963 29.971 -4.492 1.00 72.94 135 ARG A C 1
ATOM 1099 O O . ARG A 1 135 ? 14.505 30.902 -3.909 1.00 72.94 135 ARG A O 1
ATOM 1106 N N . ASP A 1 136 ? 13.642 29.996 -5.780 1.00 61.34 136 ASP A N 1
ATOM 1107 C CA . ASP A 1 136 ? 14.164 31.031 -6.673 1.00 61.34 136 ASP A CA 1
ATOM 1108 C C . ASP A 1 136 ? 13.232 32.254 -6.790 1.00 61.34 136 ASP A C 1
ATOM 1110 O O . ASP A 1 136 ? 13.537 33.152 -7.561 1.00 61.34 136 ASP A O 1
ATOM 1114 N N . TRP A 1 137 ? 12.128 32.321 -6.018 1.00 50.56 137 TRP A N 1
ATOM 1115 C CA . TRP A 1 137 ? 11.178 33.456 -5.936 1.00 50.56 137 TRP A CA 1
ATOM 1116 C C . TRP A 1 137 ? 10.821 34.116 -7.295 1.00 50.56 137 TRP A C 1
ATOM 1118 O O . TRP A 1 137 ? 10.455 35.289 -7.331 1.00 50.56 137 TRP A O 1
ATOM 1128 N N . MET A 1 138 ? 10.923 33.399 -8.425 1.00 57.62 138 MET A N 1
ATOM 1129 C CA . MET A 1 138 ? 10.844 33.991 -9.765 1.00 57.62 138 MET A CA 1
ATOM 1130 C C . MET A 1 138 ? 10.305 33.033 -10.836 1.00 57.62 138 MET A C 1
ATOM 1132 O O . MET A 1 138 ? 10.756 31.901 -10.982 1.00 57.62 138 MET A O 1
ATOM 1136 N N . GLN A 1 139 ? 9.336 33.581 -11.574 1.00 61.66 139 GLN A N 1
ATOM 1137 C CA . GLN A 1 139 ? 8.998 33.456 -13.000 1.00 61.66 139 GLN A CA 1
ATOM 1138 C C . GLN A 1 139 ? 9.686 32.343 -13.805 1.00 61.66 139 GLN A C 1
ATOM 1140 O O . GLN A 1 139 ? 10.494 32.606 -14.693 1.00 61.66 139 GLN A O 1
ATOM 1145 N N . TRP A 1 140 ? 9.299 31.096 -13.563 1.00 68.75 140 TRP A N 1
ATOM 1146 C CA . TRP A 1 140 ? 9.439 30.067 -14.588 1.00 68.75 140 TRP A CA 1
ATOM 1147 C C . TRP A 1 140 ? 8.255 30.185 -15.546 1.00 68.75 140 TRP A C 1
ATOM 1149 O O . TRP A 1 140 ? 7.117 30.328 -15.092 1.00 68.75 140 TRP A O 1
ATOM 1159 N N . SER A 1 141 ? 8.513 30.148 -16.855 1.00 79.62 141 SER A N 1
ATOM 1160 C CA . SER A 1 141 ? 7.429 29.968 -17.821 1.00 79.62 141 SER A CA 1
ATOM 1161 C C . SER A 1 141 ? 6.852 28.558 -17.678 1.00 79.62 141 SER A C 1
ATOM 1163 O O . SER A 1 141 ? 7.515 27.658 -17.148 1.00 79.62 141 SER A O 1
ATOM 1165 N N . GLU A 1 142 ? 5.618 28.362 -18.136 1.00 81.12 142 GLU A N 1
ATOM 1166 C CA . GLU A 1 142 ? 4.965 27.051 -18.131 1.00 81.12 142 GLU A CA 1
ATOM 1167 C C . GLU A 1 142 ? 5.829 26.008 -18.855 1.00 81.12 142 GLU A C 1
ATOM 1169 O O . GLU A 1 142 ? 6.070 24.927 -18.324 1.00 81.12 142 GLU A O 1
ATOM 1174 N N . GLU A 1 143 ? 6.423 26.389 -19.989 1.00 84.50 143 GLU A N 1
ATOM 1175 C CA . GLU A 1 143 ? 7.311 25.536 -20.784 1.00 84.50 143 GLU A CA 1
ATOM 1176 C C . GLU A 1 143 ? 8.589 25.158 -20.023 1.00 84.50 143 GLU A C 1
ATOM 1178 O O . GLU A 1 143 ? 9.080 24.035 -20.133 1.00 84.50 143 GLU A O 1
ATOM 1183 N N . GLY A 1 144 ? 9.139 26.080 -19.227 1.00 81.12 144 GLY A N 1
ATOM 1184 C CA . GLY A 1 144 ? 10.320 25.812 -18.408 1.00 81.12 144 GLY A CA 1
ATOM 1185 C C . GLY A 1 144 ? 10.039 24.826 -17.270 1.00 81.12 144 GLY A C 1
ATOM 1186 O O . GLY A 1 144 ? 10.871 23.961 -16.982 1.00 81.12 144 GLY A O 1
ATOM 1187 N N . LEU A 1 145 ? 8.866 24.929 -16.635 1.00 81.31 145 LEU A N 1
ATOM 1188 C CA . LEU A 1 145 ? 8.432 23.983 -15.602 1.00 81.31 145 LEU A CA 1
ATOM 1189 C C . LEU A 1 145 ? 8.118 22.610 -16.188 1.00 81.31 145 LEU A C 1
ATOM 1191 O O . LEU A 1 145 ? 8.529 21.603 -15.608 1.00 81.31 145 LEU A O 1
ATOM 1195 N N . ASP A 1 146 ? 7.448 22.575 -17.338 1.00 83.19 146 ASP A N 1
ATOM 1196 C CA . ASP A 1 146 ? 7.134 21.341 -18.049 1.00 83.19 146 ASP A CA 1
ATOM 1197 C C . ASP A 1 146 ? 8.412 20.609 -18.481 1.00 83.19 146 ASP A C 1
ATOM 1199 O O . ASP A 1 146 ? 8.583 19.431 -18.176 1.00 83.19 146 ASP A O 1
ATOM 1203 N N . ALA A 1 147 ? 9.396 21.314 -19.048 1.00 84.75 147 ALA A N 1
ATOM 1204 C CA . ALA A 1 147 ? 10.684 20.713 -19.400 1.00 84.75 147 ALA A CA 1
ATOM 1205 C C . ALA A 1 147 ? 11.414 20.114 -18.179 1.00 84.75 147 ALA A C 1
ATOM 1207 O O . ALA A 1 147 ? 11.952 19.006 -18.244 1.00 84.75 147 ALA A O 1
ATOM 1208 N N . LEU A 1 148 ? 11.420 20.814 -17.037 1.00 81.44 148 LEU A N 1
ATOM 1209 C CA . LEU A 1 148 ? 12.017 20.305 -15.794 1.00 81.44 148 LEU A CA 1
ATOM 1210 C C . LEU A 1 148 ? 11.279 19.076 -15.253 1.00 81.44 148 LEU A C 1
ATOM 1212 O O . LEU A 1 148 ? 11.918 18.138 -14.760 1.00 81.44 148 LEU A O 1
ATOM 1216 N N . LEU A 1 149 ? 9.949 19.082 -15.340 1.00 82.56 149 LEU A N 1
ATOM 1217 C CA . LEU A 1 149 ? 9.118 17.952 -14.957 1.00 82.56 149 LEU A CA 1
ATOM 1218 C C . LEU A 1 149 ? 9.394 16.746 -15.859 1.00 82.56 149 LEU A C 1
ATOM 1220 O O . LEU A 1 149 ? 9.704 15.672 -15.345 1.00 82.56 149 LEU A O 1
ATOM 1224 N N . GLN A 1 150 ? 9.372 16.928 -17.180 1.00 83.62 150 GLN A N 1
ATOM 1225 C CA . GLN A 1 150 ? 9.651 15.875 -18.157 1.00 83.62 150 GLN A CA 1
ATOM 1226 C C . GLN A 1 150 ? 11.040 15.266 -17.962 1.00 83.62 150 GLN A C 1
ATOM 1228 O O . GLN A 1 150 ? 11.166 14.043 -17.950 1.00 83.62 150 GLN A O 1
ATOM 1233 N N . LEU A 1 151 ? 12.079 16.077 -17.731 1.00 83.06 151 LEU A N 1
ATOM 1234 C CA . LEU A 1 151 ? 13.425 15.571 -17.436 1.00 83.06 151 LEU A CA 1
ATOM 1235 C C . LEU A 1 151 ? 13.449 14.721 -16.160 1.00 83.06 151 LEU A C 1
ATOM 1237 O O . LEU A 1 151 ? 14.061 13.653 -16.136 1.00 83.06 151 LEU A O 1
ATOM 1241 N N . SER A 1 152 ? 12.767 15.178 -15.108 1.00 80.94 152 SER A N 1
ATOM 1242 C CA . SER A 1 152 ? 12.716 14.475 -13.823 1.00 80.94 152 SER A CA 1
ATOM 1243 C C . SER A 1 152 ? 11.932 13.161 -13.917 1.00 80.94 152 SER A C 1
ATOM 1245 O O . SER A 1 152 ? 12.367 12.147 -13.373 1.00 80.94 152 SER A O 1
ATOM 1247 N N . LEU A 1 153 ? 10.807 13.158 -14.639 1.00 81.62 153 LEU A N 1
ATOM 1248 C CA . LEU A 1 153 ? 9.994 11.965 -14.888 1.00 81.62 153 LEU A CA 1
ATOM 1249 C C . LEU A 1 153 ? 10.706 10.973 -15.808 1.00 81.62 153 LEU A C 1
ATOM 1251 O O . LEU A 1 153 ? 10.688 9.780 -15.527 1.00 81.62 153 LEU A O 1
ATOM 1255 N N . THR A 1 154 ? 11.381 11.450 -16.854 1.00 83.25 154 THR A N 1
ATOM 1256 C CA . THR A 1 154 ? 12.150 10.601 -17.777 1.00 83.25 154 THR A CA 1
ATOM 1257 C C . THR A 1 154 ? 13.288 9.904 -17.045 1.00 83.25 154 THR A C 1
ATOM 1259 O O . THR A 1 154 ? 13.430 8.692 -17.154 1.00 83.25 154 THR A O 1
ATOM 1262 N N . LYS A 1 155 ? 14.032 10.638 -16.205 1.00 82.12 155 LYS A N 1
ATOM 1263 C CA . LYS A 1 155 ? 15.067 10.063 -15.334 1.00 82.12 155 LYS A CA 1
ATOM 1264 C C . LYS A 1 155 ? 14.540 8.942 -14.440 1.00 82.12 155 LYS A C 1
ATOM 1266 O O . LYS A 1 155 ? 15.278 8.015 -14.126 1.00 82.12 155 LYS A O 1
ATOM 1271 N N . TYR A 1 156 ? 13.294 9.052 -13.988 1.00 76.69 156 TYR A N 1
ATOM 1272 C CA . TYR A 1 156 ? 12.659 8.033 -13.164 1.00 76.69 156 TYR A CA 1
ATOM 1273 C C . TYR A 1 156 ? 12.158 6.837 -13.987 1.00 76.69 156 TYR A C 1
ATOM 1275 O O . TYR A 1 156 ? 12.455 5.699 -13.636 1.00 76.69 156 TYR A O 1
ATOM 1283 N N . ALA A 1 157 ? 11.393 7.089 -15.049 1.00 77.56 157 ALA A N 1
ATOM 1284 C CA . ALA A 1 157 ? 10.702 6.056 -15.816 1.00 77.56 157 ALA A CA 1
ATOM 1285 C C . ALA A 1 157 ? 11.636 5.276 -16.752 1.00 77.56 157 ALA A C 1
ATOM 1287 O O . ALA A 1 157 ? 11.409 4.096 -16.999 1.00 77.56 157 ALA A O 1
ATOM 1288 N N . ASN A 1 158 ? 12.674 5.930 -17.275 1.00 83.12 158 ASN A N 1
ATOM 1289 C CA . ASN A 1 158 ? 13.666 5.316 -18.146 1.00 83.12 158 ASN A CA 1
ATOM 1290 C C . ASN A 1 158 ? 15.053 5.940 -17.888 1.00 83.12 158 ASN A C 1
ATOM 1292 O O . ASN A 1 158 ? 15.475 6.846 -18.616 1.00 83.12 158 ASN A O 1
ATOM 1296 N N . PRO A 1 159 ? 15.752 5.491 -16.826 1.00 84.00 159 PRO A N 1
ATOM 1297 C CA . PRO A 1 159 ? 17.068 6.008 -16.467 1.00 84.00 159 PRO A CA 1
ATOM 1298 C C . PRO A 1 159 ? 18.078 5.898 -17.610 1.00 84.00 159 PRO A C 1
ATOM 1300 O O . PRO A 1 159 ? 18.828 6.843 -17.835 1.00 84.00 159 PRO A O 1
ATOM 1303 N N . ASP A 1 160 ? 18.062 4.792 -18.356 1.00 86.19 160 ASP A N 1
ATOM 1304 C CA . ASP A 1 160 ? 19.000 4.545 -19.456 1.00 86.19 160 ASP A CA 1
ATOM 1305 C C . ASP A 1 160 ? 18.810 5.570 -20.577 1.00 86.19 160 ASP A C 1
ATOM 1307 O O . ASP A 1 160 ? 19.760 6.247 -20.967 1.00 86.19 160 ASP A O 1
ATOM 1311 N N . TYR A 1 161 ? 17.564 5.794 -21.005 1.00 85.12 161 TYR A N 1
ATOM 1312 C CA . TYR A 1 161 ? 17.253 6.832 -21.991 1.00 85.12 161 TYR A CA 1
ATOM 1313 C C . TYR A 1 161 ? 17.602 8.239 -21.490 1.00 85.12 161 TYR A C 1
ATOM 1315 O O . TYR A 1 161 ? 18.096 9.073 -22.247 1.00 85.12 161 TYR A O 1
ATOM 1323 N N . TYR A 1 162 ? 17.379 8.522 -20.203 1.00 85.31 162 TYR A N 1
ATOM 1324 C CA . TYR A 1 162 ? 17.805 9.790 -19.617 1.00 85.31 162 TYR A CA 1
ATOM 1325 C C . TYR A 1 162 ? 19.326 9.965 -19.680 1.00 85.31 162 TYR A C 1
ATOM 1327 O O . TYR A 1 162 ? 19.789 11.058 -20.003 1.00 85.31 162 TYR A O 1
ATOM 1335 N N . HIS A 1 163 ? 20.098 8.915 -19.385 1.00 83.56 163 HIS A N 1
ATOM 1336 C CA . HIS A 1 163 ? 21.556 8.938 -19.477 1.00 83.56 163 HIS A CA 1
ATOM 1337 C C . HIS A 1 163 ? 22.026 9.167 -20.915 1.00 83.56 163 HIS A C 1
ATOM 1339 O O . HIS A 1 163 ? 22.831 10.067 -21.134 1.00 83.56 163 HIS A O 1
ATOM 1345 N N . GLU A 1 164 ? 21.461 8.453 -21.890 1.00 85.62 164 GLU A N 1
ATOM 1346 C CA . GLU A 1 164 ? 21.765 8.648 -23.314 1.00 85.62 164 GLU A CA 1
ATOM 1347 C C . GLU A 1 164 ? 21.468 10.081 -23.780 1.00 85.62 164 GLU A C 1
ATOM 1349 O O . GLU A 1 164 ? 22.334 10.740 -24.359 1.00 85.62 164 GLU A O 1
ATOM 1354 N N . PHE A 1 165 ? 20.273 10.601 -23.472 1.00 82.81 165 PHE A N 1
ATOM 1355 C CA . PHE A 1 165 ? 19.891 11.981 -23.785 1.00 82.81 165 PHE A CA 1
ATOM 1356 C C . PHE A 1 165 ? 20.851 12.994 -23.148 1.00 82.81 165 PHE A C 1
ATOM 1358 O O . PHE A 1 165 ? 21.279 13.960 -23.787 1.00 82.81 165 PHE A O 1
ATOM 1365 N N . PHE A 1 166 ? 21.181 12.790 -21.872 1.00 79.69 166 PHE A N 1
ATOM 1366 C CA . PHE A 1 166 ? 22.040 13.695 -21.118 1.00 79.69 166 PHE A CA 1
ATOM 1367 C C . PHE A 1 166 ? 23.475 13.687 -21.655 1.00 79.69 166 PHE A C 1
ATOM 1369 O O . PHE A 1 166 ? 24.071 14.757 -21.811 1.00 79.69 166 PHE A O 1
ATOM 1376 N N . ASP A 1 167 ? 23.997 12.511 -22.002 1.00 79.44 167 ASP A N 1
ATOM 1377 C CA . ASP A 1 167 ? 25.316 12.339 -22.604 1.00 79.44 167 ASP A CA 1
ATOM 1378 C C . ASP A 1 167 ? 25.380 12.976 -23.999 1.00 79.44 167 ASP A C 1
ATOM 1380 O O . ASP A 1 167 ? 26.309 13.739 -24.272 1.00 79.44 167 ASP A O 1
ATOM 1384 N N . GLU A 1 168 ? 24.372 12.773 -24.856 1.00 78.50 168 GLU A N 1
ATOM 1385 C CA . GLU A 1 168 ? 24.300 13.415 -26.179 1.00 78.50 168 GLU A CA 1
ATOM 1386 C C . GLU A 1 168 ? 24.274 14.950 -26.060 1.00 78.50 168 GLU A C 1
ATOM 1388 O O . GLU A 1 168 ? 25.002 15.662 -26.767 1.00 78.50 168 GLU A O 1
ATOM 1393 N N . PHE A 1 169 ? 23.462 15.484 -25.143 1.00 68.69 169 PHE A N 1
ATOM 1394 C CA . PHE A 1 169 ? 23.288 16.927 -24.981 1.00 68.69 169 PHE A CA 1
ATOM 1395 C C . PHE A 1 169 ? 24.520 17.599 -24.352 1.00 68.69 169 PHE A C 1
ATOM 1397 O O . PHE A 1 169 ? 24.959 18.661 -24.813 1.00 68.69 169 PHE A O 1
ATOM 1404 N N . LEU A 1 170 ? 25.137 16.978 -23.338 1.00 61.31 170 LEU A N 1
ATOM 1405 C CA . LEU A 1 170 ? 26.360 17.497 -22.719 1.00 61.31 170 LEU A CA 1
ATOM 1406 C C . LEU A 1 170 ? 27.569 17.405 -23.649 1.00 61.31 170 LEU A C 1
ATOM 1408 O O . LEU A 1 170 ? 28.320 18.386 -23.743 1.00 61.31 170 LEU A O 1
ATOM 1412 N N . GLN A 1 171 ? 27.744 16.293 -24.371 1.00 58.50 171 GLN A N 1
ATOM 1413 C CA . GLN A 1 171 ? 28.837 16.146 -25.338 1.00 58.50 171 GLN A CA 1
ATOM 1414 C C . GLN A 1 171 ? 28.724 17.198 -26.451 1.00 58.50 171 GLN A C 1
ATOM 141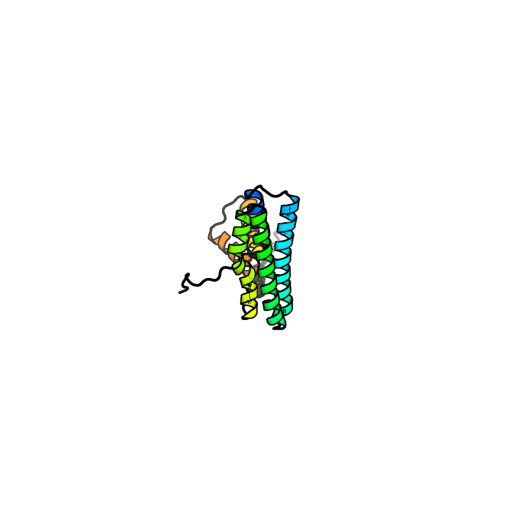6 O O . GLN A 1 171 ? 29.712 17.869 -26.764 1.00 58.50 171 GLN A O 1
ATOM 1421 N N . ARG A 1 172 ? 27.514 17.469 -26.965 1.00 53.25 172 ARG A N 1
ATOM 1422 C CA . ARG A 1 172 ? 27.286 18.567 -27.925 1.00 53.25 172 ARG A CA 1
ATOM 1423 C C . ARG A 1 172 ? 27.564 19.952 -27.337 1.00 53.25 172 ARG A C 1
ATOM 1425 O O . ARG A 1 172 ? 28.196 20.776 -27.999 1.00 53.25 172 ARG A O 1
ATOM 1432 N N . SER A 1 173 ? 27.141 20.223 -26.100 1.00 49.44 173 SER A N 1
ATOM 1433 C CA . SER A 1 173 ? 27.352 21.537 -25.467 1.00 49.44 173 SER A CA 1
ATOM 1434 C C . SER A 1 173 ? 28.833 21.840 -25.190 1.00 49.44 173 SER A C 1
ATOM 1436 O O . SER A 1 173 ? 29.265 22.990 -25.309 1.00 49.44 173 SER A O 1
ATOM 1438 N N . THR A 1 174 ? 29.626 20.804 -24.893 1.00 48.47 174 THR A N 1
ATOM 1439 C CA . THR A 1 174 ? 31.068 20.921 -24.626 1.00 48.47 174 THR A CA 1
ATOM 1440 C C . THR A 1 174 ? 31.847 21.143 -25.926 1.00 48.47 174 THR A C 1
ATOM 1442 O O . THR A 1 174 ? 32.720 22.008 -25.981 1.00 48.47 174 THR A O 1
ATOM 1445 N N . HIS A 1 175 ? 31.462 20.461 -27.011 1.00 47.91 175 HIS A N 1
ATOM 1446 C CA . HIS A 1 175 ? 32.033 20.686 -28.345 1.00 47.91 175 HIS A CA 1
ATOM 1447 C C . HIS A 1 175 ? 31.651 22.050 -28.951 1.00 47.91 175 HIS A C 1
ATOM 1449 O O . HIS A 1 175 ? 32.431 22.619 -29.712 1.00 47.91 175 HIS A O 1
ATOM 1455 N N . GLY A 1 176 ? 30.487 22.610 -28.599 1.00 47.44 176 GLY A N 1
ATOM 1456 C CA . GLY A 1 176 ? 30.043 23.924 -29.082 1.00 47.44 176 GLY A CA 1
ATOM 1457 C C . GLY A 1 176 ? 30.664 25.133 -28.366 1.00 47.44 176 GLY A C 1
ATOM 1458 O O . GLY A 1 176 ? 30.694 26.219 -28.941 1.00 47.44 176 GLY A O 1
ATOM 1459 N N . LYS A 1 177 ? 31.165 24.982 -27.128 1.00 45.00 177 LYS A N 1
ATOM 1460 C CA . LYS A 1 177 ? 31.668 26.110 -26.312 1.00 45.00 177 LYS A CA 1
ATOM 1461 C C . LYS A 1 177 ? 33.192 26.238 -26.222 1.00 45.00 177 LYS A C 1
ATOM 1463 O O . LYS A 1 177 ? 33.666 27.297 -25.819 1.00 45.00 177 LYS A O 1
ATOM 1468 N N . ILE A 1 178 ? 33.978 25.244 -26.641 1.00 44.38 178 ILE A N 1
ATOM 1469 C CA . ILE A 1 178 ? 35.451 25.342 -26.650 1.00 44.38 178 ILE A CA 1
ATOM 1470 C C . ILE A 1 178 ? 35.948 25.654 -28.068 1.00 44.38 178 ILE A C 1
ATOM 1472 O O . ILE A 1 178 ? 36.581 24.846 -28.740 1.00 44.38 178 ILE A O 1
ATOM 1476 N N . ARG A 1 179 ? 35.666 26.870 -28.539 1.00 40.47 179 ARG A N 1
ATOM 1477 C CA . ARG A 1 179 ? 36.417 27.492 -29.640 1.00 40.47 179 ARG A CA 1
ATOM 1478 C C . ARG A 1 179 ? 36.601 28.975 -29.342 1.00 40.47 179 ARG A C 1
ATOM 1480 O O . ARG A 1 179 ? 36.088 29.841 -30.035 1.00 40.47 179 ARG A O 1
ATOM 1487 N N . CYS A 1 180 ? 37.303 29.261 -28.250 1.00 36.50 180 CYS A N 1
ATOM 1488 C CA . CYS A 1 180 ? 37.758 30.610 -27.947 1.00 36.50 180 CYS A CA 1
ATOM 1489 C C . CYS A 1 180 ? 39.111 30.809 -28.642 1.00 36.50 180 CYS A C 1
ATOM 1491 O O . CYS A 1 180 ? 40.124 30.270 -28.198 1.00 36.50 180 CYS A O 1
ATOM 1493 N N . SER A 1 181 ? 39.132 31.513 -29.775 1.00 44.25 181 SER A N 1
ATOM 1494 C CA . SER A 1 181 ? 40.384 31.975 -30.373 1.00 44.25 181 SER A CA 1
ATOM 1495 C C . SER A 1 181 ? 40.886 33.169 -29.567 1.00 44.25 181 SER A C 1
ATOM 1497 O O . SER A 1 181 ? 40.327 34.261 -29.657 1.00 44.25 181 SER A O 1
ATOM 1499 N N . VAL A 1 182 ? 41.926 32.960 -28.765 1.00 41.03 182 VAL A N 1
ATOM 1500 C CA . VAL A 1 182 ? 42.616 34.043 -28.063 1.00 41.03 182 VAL A CA 1
ATOM 1501 C C . VAL A 1 182 ? 43.575 34.708 -29.050 1.00 41.03 182 VAL A C 1
ATOM 1503 O O . VAL A 1 182 ? 44.581 34.115 -29.432 1.00 41.03 182 VAL A O 1
ATOM 1506 N N . SER A 1 183 ? 43.271 35.934 -29.472 1.00 41.97 183 SER A N 1
ATOM 1507 C CA . SER A 1 183 ? 44.226 36.813 -30.151 1.00 41.97 183 SER A CA 1
ATOM 1508 C C . SER A 1 183 ? 44.768 37.830 -29.151 1.00 41.97 183 SER A C 1
ATOM 1510 O O . SER A 1 183 ? 44.002 38.620 -28.600 1.00 41.97 183 SER A O 1
ATOM 1512 N N . VAL A 1 184 ? 46.082 37.816 -28.921 1.00 44.31 184 VAL A N 1
ATOM 1513 C CA . VAL A 1 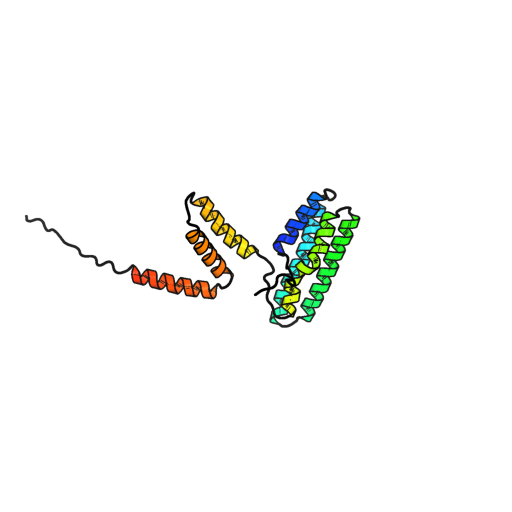184 ? 46.787 38.818 -28.112 1.00 44.31 184 VAL A CA 1
ATOM 1514 C C . VAL A 1 184 ? 47.398 39.849 -29.056 1.00 44.31 184 VAL A C 1
ATOM 1516 O O . VAL A 1 184 ? 48.311 39.528 -29.812 1.00 44.31 184 VAL A O 1
ATOM 1519 N N . THR A 1 185 ? 46.915 41.088 -29.014 1.00 43.03 185 THR A N 1
ATOM 1520 C CA . THR A 1 185 ? 47.596 42.243 -29.615 1.00 43.03 185 THR A CA 1
ATOM 1521 C C . THR A 1 185 ? 48.435 42.930 -28.546 1.00 43.03 185 THR A C 1
ATOM 1523 O O . THR A 1 185 ? 47.895 43.519 -27.610 1.00 43.03 185 THR A O 1
ATOM 1526 N N . ALA A 1 186 ? 49.758 42.833 -28.673 1.00 45.25 186 ALA A N 1
ATOM 1527 C CA . ALA A 1 186 ? 50.698 43.573 -27.844 1.00 45.25 186 ALA A CA 1
ATOM 1528 C C . ALA A 1 186 ? 50.875 44.986 -28.417 1.00 45.25 186 ALA A C 1
ATOM 1530 O O . ALA A 1 186 ? 51.459 45.151 -29.486 1.00 45.25 186 ALA A O 1
ATOM 1531 N N . ASN A 1 187 ? 50.395 46.003 -27.701 1.00 44.91 187 ASN A N 1
ATOM 1532 C CA . ASN A 1 187 ? 50.746 47.392 -27.986 1.00 44.91 187 ASN A CA 1
ATOM 1533 C C . ASN A 1 187 ? 52.058 47.708 -27.262 1.00 44.91 187 ASN A C 1
ATOM 1535 O O . ASN A 1 187 ? 52.054 48.082 -26.090 1.00 44.91 187 ASN A O 1
ATOM 1539 N N . GLY A 1 188 ? 53.181 47.500 -27.950 1.00 38.69 188 GLY A N 1
ATOM 1540 C CA . GLY A 1 188 ? 54.470 48.035 -27.523 1.00 38.69 188 GLY A CA 1
ATOM 1541 C C . GLY A 1 188 ? 54.453 49.555 -27.668 1.00 38.69 188 GLY A C 1
ATOM 1542 O O . GLY A 1 188 ? 54.245 50.059 -28.768 1.00 38.69 188 GLY A O 1
ATOM 1543 N N . GLY A 1 189 ? 54.619 50.272 -26.557 1.00 38.44 189 GLY A N 1
ATOM 1544 C CA . GLY A 1 189 ? 54.906 51.703 -26.580 1.00 38.44 189 GLY A CA 1
ATOM 1545 C C . GLY A 1 189 ? 56.320 51.943 -27.106 1.00 38.44 189 GLY A C 1
ATOM 1546 O O . GLY A 1 189 ? 57.248 51.234 -26.715 1.00 38.44 189 GLY A O 1
ATOM 1547 N N . GLU A 1 190 ? 56.459 52.913 -28.007 1.00 42.34 190 GLU A N 1
ATOM 1548 C CA . GLU A 1 190 ? 57.754 53.463 -28.411 1.00 42.34 190 GLU A CA 1
ATOM 1549 C C . GLU A 1 190 ? 58.431 54.142 -27.209 1.00 42.34 190 GLU A C 1
ATOM 1551 O O . GLU A 1 190 ? 57.760 54.745 -26.366 1.00 42.34 190 GLU A O 1
ATOM 1556 N N . VAL A 1 191 ? 59.752 53.969 -27.126 1.00 42.34 191 VAL A N 1
ATOM 1557 C CA . VAL A 1 191 ? 60.638 54.473 -26.064 1.00 42.34 191 VAL A CA 1
ATOM 1558 C C . VAL A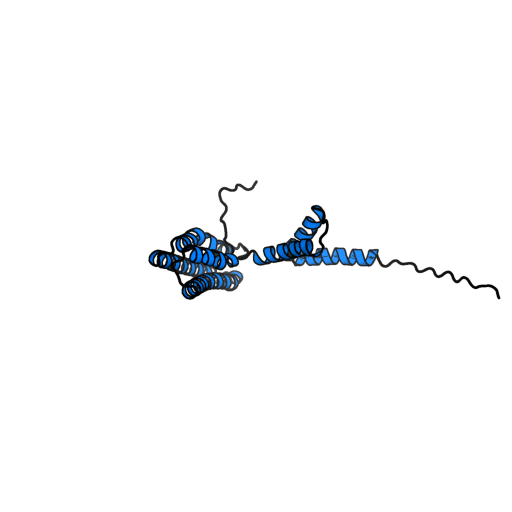 1 191 ? 61.086 55.893 -26.374 1.00 42.34 191 VAL A C 1
ATOM 1560 O O . VAL A 1 191 ? 61.424 56.136 -27.554 1.00 42.34 191 VAL A O 1
#

Foldseek 3Di:
DDDPPDDQAADQLVCLLVVLLVLQVVLVQDDPVVSVVLSCQLSVLLVVLVVQLVVCLVVLNLVSSVVSLVVSLVSLLVSLVVCVVSSSNSSSVSSVVCSSNSCVQSVVSNVVDHDDSHCVQLVVQVVVLVVVCVVVVDDDDPVNSVVSSCLSVCCVPPVPVSVVVVCVVVVVVVVVPPDDDDDDDDDDDDD